Protein AF-A0A9D2G8D7-F1 (afdb_monomer_lite)

Radius of gyration: 24.96 Å; chains: 1; bounding box: 62×51×73 Å

Sequence (372 aa):
EELYLQVPELSSGYMLMDSDAFNDMGIQSVSDMAETSGNIEDLSAIISTYTEVMLDYTTDVERENTSVSAGGIEQDAILLDVSVSGNQLRDMALDICKTMKEDENLEKYIIYFGDYMSLVNQAQYGSYYADTYGGSYSYDAFVEELDRMIDSLEEEGVDKSAELEMKVWVDKSGEIIGRDVSASNQSGSWQLFRSLRTENDGEYAYELSFGDTQDEYGEYFLLEGNGTERNGLADGNFILETAGQTVGQIEVTGYDTKAAEDGLLNGTFKMTSDADPSLYGYGLEITISSEEDSVTESISVLSNDVAIATLNLENRADSDYTPSLPGDAEIYNMMDEDDMMKYEQSMDVQRLEENLGSNSFLAMLLYGNAGW

Secondary structure (DSSP, 8-state):
-EEEEE-TTT-SSEEEEEHHHHHHTTHHHHHHHHHHHH-HHHHHHHHHHHHHHHHHT---EEEEEEEEEETTEEEEEEEEEEEEEHHHHHHHHHHHHHHHHH-HHHHHHHHHHHHHHHHHHHHHH-HHHHTTS-HHHHHHHHHHHHHHHHHHHHHT---TT-EEEEEEEE-TTS-EEEEEEEEEETTEEEEEEEEEEEEETTEEEEEEEES-TT-TT---EEEEEEEEEETTEEEEEEEEEETTEEEEEEEEEEEETTGGGGT---EEEEEE--SSGGGTTEEEEEEEEEETTEEEEEEEEEETTEEEEEEEEEEES-TT-----SSSPPEEETT-HHHHHHHHHH--HHHHHHHHHHSHHHHHHHHS----

Structure (mmCIF, N/CA/C/O backbone):
data_AF-A0A9D2G8D7-F1
#
_entry.id   AF-A0A9D2G8D7-F1
#
loop_
_atom_site.group_PDB
_atom_site.id
_atom_site.type_symbol
_atom_site.label_atom_id
_atom_site.label_alt_id
_atom_site.label_comp_id
_atom_site.label_asym_id
_atom_site.label_entity_id
_atom_site.label_seq_id
_atom_site.pdbx_PDB_ins_code
_atom_site.Cartn_x
_atom_site.Cartn_y
_atom_site.Cartn_z
_atom_site.occupancy
_atom_site.B_iso_or_equiv
_atom_site.auth_seq_id
_atom_site.auth_comp_id
_atom_site.auth_asym_id
_atom_site.auth_atom_id
_atom_site.pdbx_PDB_model_num
ATOM 1 N N . GLU A 1 1 ? 28.261 1.832 -2.124 1.00 63.88 1 GLU A N 1
ATOM 2 C CA . GLU A 1 1 ? 27.170 1.379 -3.006 1.00 63.88 1 GLU A CA 1
ATOM 3 C C . GLU A 1 1 ? 27.560 1.646 -4.440 1.00 63.88 1 GLU A C 1
ATOM 5 O O . GLU A 1 1 ? 28.251 2.629 -4.703 1.00 63.88 1 GLU A O 1
ATOM 10 N N . GLU A 1 2 ? 27.157 0.758 -5.335 1.00 72.38 2 GLU A N 1
ATOM 11 C CA . GLU A 1 2 ? 27.345 0.910 -6.773 1.00 72.38 2 GLU A CA 1
ATOM 12 C C . GLU A 1 2 ? 25.991 0.728 -7.452 1.00 72.38 2 GLU A C 1
ATOM 14 O O . GLU A 1 2 ? 25.250 -0.199 -7.121 1.00 72.38 2 GLU A O 1
ATOM 19 N N . LEU A 1 3 ? 25.679 1.608 -8.400 1.00 76.12 3 LEU A N 1
ATOM 20 C CA . LEU A 1 3 ? 24.486 1.507 -9.229 1.00 76.12 3 LEU A CA 1
ATOM 21 C C . LEU A 1 3 ? 24.894 1.358 -10.683 1.00 76.12 3 LEU A C 1
ATOM 23 O O . LEU A 1 3 ? 25.620 2.186 -11.239 1.00 76.12 3 LEU A O 1
ATOM 27 N N . TYR A 1 4 ? 24.375 0.305 -11.301 1.00 80.69 4 TYR A N 1
ATOM 28 C CA . TYR A 1 4 ? 24.570 0.039 -12.714 1.00 80.69 4 TYR A CA 1
ATOM 29 C C . TYR A 1 4 ? 23.295 0.399 -13.466 1.00 80.69 4 TYR A C 1
ATOM 31 O O . TYR A 1 4 ? 22.227 -0.147 -13.192 1.00 80.69 4 TYR A O 1
ATOM 39 N N . LEU A 1 5 ? 23.413 1.324 -14.420 1.00 83.69 5 LEU A N 1
ATOM 40 C CA . LEU A 1 5 ? 22.301 1.796 -15.241 1.00 83.69 5 LEU A CA 1
ATOM 41 C C . LEU A 1 5 ? 22.501 1.395 -16.697 1.00 83.69 5 LEU A C 1
ATOM 43 O O . LEU A 1 5 ? 23.583 1.569 -17.261 1.00 83.69 5 LEU A O 1
ATOM 47 N N . GLN A 1 6 ? 21.438 0.939 -17.349 1.00 86.88 6 GLN A N 1
ATOM 48 C CA . GLN A 1 6 ? 21.449 0.683 -18.786 1.00 86.88 6 GLN A CA 1
ATOM 49 C C . GLN A 1 6 ? 20.170 1.191 -19.446 1.00 86.88 6 GLN A C 1
ATOM 51 O O . GLN A 1 6 ? 19.068 0.956 -18.957 1.00 86.88 6 GLN A O 1
ATOM 56 N N . VAL A 1 7 ? 20.341 1.820 -20.613 1.00 86.31 7 VAL A N 1
ATOM 57 C CA . VAL A 1 7 ? 19.261 2.151 -21.551 1.00 86.31 7 VAL A CA 1
ATOM 58 C C . VAL A 1 7 ? 19.481 1.324 -22.825 1.00 86.31 7 VAL A C 1
ATOM 60 O O . VAL A 1 7 ? 20.213 1.765 -23.719 1.00 86.31 7 VAL A O 1
ATOM 63 N N . PRO A 1 8 ? 18.937 0.094 -22.904 1.00 85.00 8 PRO A N 1
ATOM 64 C CA . PRO A 1 8 ? 19.288 -0.890 -23.931 1.00 85.00 8 PRO A CA 1
ATOM 65 C C . PRO A 1 8 ? 18.864 -0.491 -25.352 1.00 85.00 8 PRO A C 1
ATOM 67 O O . PRO A 1 8 ? 19.379 -1.045 -26.333 1.00 85.00 8 PRO A O 1
ATOM 70 N N . GLU A 1 9 ? 17.935 0.458 -25.489 1.00 82.06 9 GLU A N 1
ATOM 71 C CA . GLU A 1 9 ? 17.565 1.069 -26.769 1.00 82.06 9 GLU A CA 1
ATOM 72 C C . GLU A 1 9 ? 18.659 1.989 -27.314 1.00 82.06 9 GLU A C 1
ATOM 74 O O . GLU A 1 9 ? 18.743 2.160 -28.528 1.00 82.06 9 GLU A O 1
ATOM 79 N N . LEU A 1 10 ? 19.490 2.556 -26.434 1.00 86.25 10 LEU A N 1
ATOM 80 C CA . LEU A 1 10 ? 20.571 3.472 -26.785 1.00 86.25 10 LEU A CA 1
ATOM 81 C C . LEU A 1 10 ? 21.914 2.758 -26.831 1.00 86.25 10 LEU A C 1
ATOM 83 O O . LEU A 1 10 ? 22.606 2.859 -27.830 1.00 86.25 10 LEU A O 1
ATOM 87 N N . SER A 1 11 ? 22.299 2.013 -25.801 1.00 87.50 11 SER A N 1
ATOM 88 C CA . SER A 1 11 ? 23.590 1.321 -25.768 1.00 87.50 11 SER A CA 1
ATOM 89 C C . SER A 1 11 ? 23.457 -0.038 -25.100 1.00 87.50 11 SER A C 1
ATOM 91 O O . SER A 1 11 ? 22.668 -0.221 -24.178 1.00 87.50 11 SER A O 1
ATOM 93 N N . SER A 1 12 ? 24.251 -1.007 -25.555 1.00 86.50 12 SER A N 1
ATOM 94 C CA . SER A 1 12 ? 24.367 -2.300 -24.876 1.00 86.50 12 SER A CA 1
ATOM 95 C C . SER A 1 12 ? 25.224 -2.237 -23.609 1.00 86.50 12 SER A C 1
ATOM 97 O O . SER A 1 12 ? 25.204 -3.190 -22.835 1.00 86.50 12 SER A O 1
ATOM 99 N N . GLY A 1 13 ? 26.009 -1.174 -23.416 1.00 88.19 13 GLY A N 1
ATOM 100 C CA . GLY A 1 13 ? 26.866 -1.032 -22.241 1.00 88.19 13 GLY A CA 1
ATOM 101 C C . GLY A 1 13 ? 26.150 -0.428 -21.037 1.00 88.19 13 GLY A C 1
ATOM 102 O O . GLY A 1 13 ? 25.077 0.165 -21.161 1.00 88.19 13 GLY A O 1
ATOM 103 N N . TYR A 1 14 ? 26.768 -0.596 -19.874 1.00 88.19 14 TYR A N 1
ATOM 104 C CA . TYR A 1 14 ? 26.262 -0.142 -18.584 1.00 88.19 14 TYR A CA 1
ATOM 105 C C . TYR A 1 14 ? 27.037 1.085 -18.122 1.00 88.19 14 TYR A C 1
ATOM 107 O O . TYR A 1 14 ? 28.253 1.162 -18.285 1.00 88.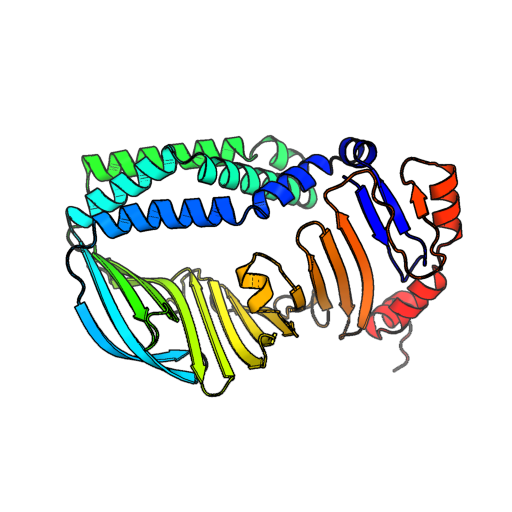19 14 TYR A O 1
ATOM 115 N N . MET A 1 15 ? 26.334 2.034 -17.523 1.00 88.12 15 MET A N 1
ATOM 116 C CA . MET A 1 15 ? 26.934 3.145 -16.799 1.00 88.12 15 MET A CA 1
ATOM 117 C C . MET A 1 15 ? 27.076 2.749 -15.330 1.00 88.12 15 MET A C 1
ATOM 119 O O . MET A 1 15 ? 26.104 2.299 -14.728 1.00 88.12 15 MET A O 1
ATOM 123 N N . LEU A 1 16 ? 28.277 2.904 -14.775 1.00 85.94 16 LEU A N 1
ATOM 124 C CA . LEU A 1 16 ? 28.564 2.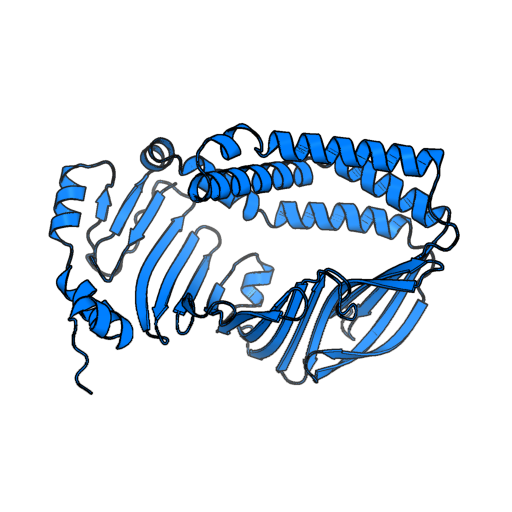706 -13.355 1.00 85.94 16 LEU A CA 1
ATOM 125 C C . LEU A 1 16 ? 28.551 4.055 -12.642 1.00 85.94 16 LEU A C 1
ATOM 127 O O . LEU A 1 16 ? 29.313 4.959 -13.000 1.00 85.94 16 LEU A O 1
ATOM 131 N N . MET A 1 17 ? 27.713 4.151 -11.616 1.00 80.12 17 MET A N 1
ATOM 132 C CA . MET A 1 17 ? 27.680 5.245 -10.659 1.00 80.12 17 MET A CA 1
ATOM 133 C C . MET A 1 17 ? 28.179 4.746 -9.297 1.00 80.12 17 MET A C 1
ATOM 135 O O . MET A 1 17 ? 27.590 3.837 -8.710 1.00 80.12 17 MET A O 1
ATOM 139 N N . ASP A 1 18 ? 29.276 5.328 -8.811 1.00 76.62 18 ASP A N 1
ATOM 140 C CA . ASP A 1 18 ? 29.838 5.039 -7.489 1.00 76.62 18 ASP A CA 1
ATOM 141 C C . ASP A 1 18 ? 29.325 6.019 -6.420 1.00 76.62 18 ASP A C 1
ATOM 143 O O . ASP A 1 18 ? 28.691 7.032 -6.726 1.00 76.62 18 ASP A O 1
ATOM 147 N N . SER A 1 19 ? 29.603 5.725 -5.146 1.00 69.50 19 SER A N 1
ATOM 148 C CA . SER A 1 19 ? 29.203 6.564 -4.005 1.00 69.50 19 SER A CA 1
ATOM 149 C C . SER A 1 19 ? 29.614 8.041 -4.123 1.00 69.50 19 SER A C 1
ATOM 151 O O . SER A 1 19 ? 28.921 8.904 -3.585 1.00 69.50 19 SER A O 1
ATOM 153 N N . ASP A 1 20 ? 30.714 8.371 -4.803 1.00 69.88 20 ASP A N 1
ATOM 154 C CA . ASP A 1 20 ? 31.129 9.769 -4.973 1.00 69.88 20 ASP A CA 1
ATOM 155 C C . ASP A 1 20 ? 30.245 10.467 -6.022 1.00 69.88 20 ASP A C 1
ATOM 157 O O . ASP A 1 20 ? 29.780 11.588 -5.797 1.00 69.88 20 ASP A O 1
ATOM 161 N N . ALA A 1 21 ? 29.912 9.774 -7.114 1.00 68.19 21 ALA A N 1
ATOM 162 C CA . ALA A 1 21 ? 28.944 10.233 -8.109 1.00 68.19 21 ALA A CA 1
ATOM 163 C C . ALA A 1 21 ? 27.532 10.424 -7.521 1.00 68.19 21 ALA A C 1
ATOM 165 O O . ALA A 1 21 ? 26.866 11.419 -7.821 1.00 68.19 21 ALA A O 1
ATOM 166 N N . PHE A 1 22 ? 27.095 9.519 -6.635 1.00 66.12 22 PHE A N 1
ATOM 167 C CA . PHE A 1 22 ? 25.832 9.635 -5.890 1.00 66.12 22 PHE A CA 1
ATOM 168 C C . PHE A 1 22 ? 25.736 10.952 -5.112 1.00 66.12 22 PHE A C 1
ATOM 170 O O . PHE A 1 22 ? 24.711 11.643 -5.154 1.00 66.12 22 PHE A O 1
ATOM 177 N N . ASN A 1 23 ? 26.817 11.304 -4.414 1.00 63.50 23 ASN A N 1
ATOM 178 C CA . ASN A 1 23 ? 26.899 12.514 -3.605 1.00 63.50 23 ASN A CA 1
ATOM 179 C C . ASN A 1 23 ? 26.896 13.782 -4.469 1.00 63.50 23 ASN A C 1
ATOM 181 O O . ASN A 1 23 ? 26.149 14.719 -4.180 1.00 63.50 23 ASN A O 1
ATOM 185 N N . ASP A 1 24 ? 27.676 13.804 -5.551 1.00 63.44 24 ASP A N 1
ATOM 186 C CA . ASP A 1 24 ? 27.776 14.968 -6.441 1.00 63.44 24 ASP A CA 1
ATOM 187 C C . ASP A 1 24 ? 26.477 15.234 -7.224 1.00 63.44 24 ASP A C 1
ATOM 189 O O . ASP A 1 24 ? 26.156 16.387 -7.525 1.00 63.44 24 ASP A O 1
ATOM 193 N N . MET A 1 25 ? 25.696 14.190 -7.519 1.00 59.62 25 MET A N 1
ATOM 194 C CA . MET A 1 25 ? 24.402 14.307 -8.203 1.00 59.62 25 MET A CA 1
ATOM 195 C C . MET A 1 25 ? 23.220 14.580 -7.258 1.00 59.62 25 MET A C 1
ATOM 197 O O . MET A 1 25 ? 22.096 14.745 -7.732 1.00 59.62 25 MET A O 1
ATOM 201 N N . GLY A 1 26 ? 23.443 14.638 -5.939 1.00 55.62 26 GLY A N 1
ATOM 202 C CA . GLY A 1 26 ? 22.370 14.785 -4.947 1.00 55.62 26 GLY A CA 1
ATOM 203 C C . GLY A 1 26 ? 21.458 13.556 -4.841 1.00 55.62 26 GLY A C 1
ATOM 204 O O . GLY A 1 26 ? 20.368 13.643 -4.279 1.00 55.62 26 GLY A O 1
ATOM 205 N N . ILE A 1 27 ? 21.898 12.413 -5.375 1.00 57.72 27 ILE A N 1
ATOM 206 C CA . ILE A 1 27 ? 21.166 11.142 -5.345 1.00 57.72 27 ILE A CA 1
ATOM 207 C C . ILE A 1 27 ? 21.305 10.487 -3.969 1.00 57.72 27 ILE A C 1
ATOM 209 O O . ILE A 1 27 ? 20.437 9.709 -3.606 1.00 57.72 27 ILE A O 1
ATOM 213 N N . GLN A 1 28 ? 22.301 10.853 -3.150 1.00 56.94 28 GLN A N 1
ATOM 214 C CA . GLN A 1 28 ? 22.384 10.378 -1.761 1.00 56.94 28 GLN A CA 1
ATOM 215 C C . GLN A 1 28 ? 21.086 10.635 -0.990 1.00 56.94 28 GLN A C 1
ATOM 217 O O . GLN A 1 28 ? 20.596 9.732 -0.331 1.00 56.94 28 GLN A O 1
ATOM 222 N N . SER A 1 29 ? 20.466 11.811 -1.155 1.00 56.12 29 SER A N 1
ATOM 223 C CA . SER A 1 29 ? 19.159 12.075 -0.551 1.00 56.12 29 SER A CA 1
ATOM 224 C C . SER A 1 29 ? 18.111 11.080 -1.039 1.00 56.12 29 SER A C 1
ATOM 226 O O . SER A 1 29 ? 17.374 10.572 -0.218 1.00 56.12 29 SER A O 1
ATOM 228 N N . VAL A 1 30 ? 18.099 10.732 -2.331 1.00 55.66 30 VAL A N 1
ATOM 229 C CA . VAL A 1 30 ? 17.207 9.715 -2.920 1.00 55.66 30 VAL A CA 1
ATOM 230 C C . VAL A 1 30 ? 17.539 8.290 -2.438 1.00 55.66 30 VAL A C 1
ATOM 232 O O . VAL A 1 30 ? 16.623 7.486 -2.293 1.00 55.66 30 VAL A O 1
ATOM 235 N N . SER A 1 31 ? 18.808 7.980 -2.149 1.00 55.91 31 SER A N 1
ATOM 236 C CA . SER A 1 31 ? 19.248 6.687 -1.600 1.00 55.91 31 SER A CA 1
ATOM 237 C C . SER A 1 31 ? 18.867 6.541 -0.125 1.00 55.91 31 SER A C 1
ATOM 239 O O . SER A 1 31 ? 18.169 5.598 0.226 1.00 55.91 31 SER A O 1
ATOM 241 N N . ASP A 1 32 ? 19.186 7.533 0.714 1.00 59.00 32 ASP A N 1
ATOM 242 C CA . ASP A 1 32 ? 18.762 7.608 2.124 1.00 59.00 32 ASP A CA 1
ATOM 243 C C . ASP A 1 32 ? 17.224 7.519 2.238 1.00 59.00 32 ASP A C 1
ATOM 245 O O . ASP A 1 32 ? 16.643 6.931 3.156 1.00 59.00 32 ASP A O 1
ATOM 249 N N . MET A 1 33 ? 16.545 8.099 1.249 1.00 57.62 33 MET A N 1
ATOM 250 C CA . MET A 1 33 ? 15.109 8.016 1.041 1.00 57.62 33 MET A CA 1
ATOM 251 C C . MET A 1 33 ? 14.643 6.599 0.670 1.00 57.62 33 MET A C 1
ATOM 253 O O . MET A 1 33 ? 13.671 6.109 1.245 1.00 57.62 33 MET A O 1
ATOM 257 N N . ALA A 1 34 ? 15.319 5.924 -0.256 1.00 57.47 34 ALA A N 1
ATOM 258 C CA . ALA A 1 34 ? 15.022 4.541 -0.614 1.00 57.47 34 ALA A CA 1
ATOM 259 C C . ALA A 1 34 ? 15.215 3.598 0.585 1.00 57.47 34 ALA A C 1
ATOM 261 O O . ALA A 1 34 ? 14.313 2.813 0.878 1.00 57.47 34 ALA A O 1
ATOM 262 N N . GLU A 1 35 ? 16.310 3.743 1.336 1.00 60.50 35 GLU A N 1
ATOM 263 C CA . GLU A 1 35 ? 16.579 2.992 2.570 1.00 60.50 35 GLU A CA 1
ATOM 264 C C . GLU A 1 35 ? 15.469 3.180 3.608 1.00 60.50 35 GLU A C 1
ATOM 266 O O . GLU A 1 35 ? 14.960 2.205 4.161 1.00 60.50 35 GLU A O 1
ATOM 271 N N . THR A 1 36 ? 15.041 4.428 3.835 1.00 59.91 36 THR A N 1
ATOM 272 C CA . THR A 1 36 ? 13.961 4.721 4.787 1.00 59.91 36 THR A CA 1
ATOM 273 C C . THR A 1 36 ? 12.625 4.150 4.311 1.00 59.91 36 THR A C 1
ATOM 275 O O . THR A 1 36 ? 11.894 3.592 5.115 1.00 59.91 36 THR A O 1
ATOM 278 N N . SER A 1 37 ? 12.303 4.227 3.015 1.00 56.25 37 SER A N 1
ATOM 279 C CA . SER A 1 37 ? 11.062 3.656 2.462 1.00 56.25 37 SER A CA 1
ATOM 280 C C . SER A 1 37 ? 11.042 2.128 2.391 1.00 56.25 37 SER A C 1
ATOM 282 O O . SER A 1 37 ? 9.967 1.531 2.375 1.00 56.25 37 SER A O 1
ATOM 284 N N . GLY A 1 38 ? 12.222 1.508 2.332 1.00 54.69 38 GLY A N 1
ATOM 285 C CA . GLY A 1 38 ? 12.406 0.069 2.172 1.00 54.69 38 GLY A CA 1
ATOM 286 C C . GLY A 1 38 ? 12.521 -0.702 3.485 1.00 54.69 38 GLY A C 1
ATOM 287 O O . GLY A 1 38 ? 12.521 -1.932 3.453 1.00 54.69 38 GLY A O 1
ATOM 288 N N . ASN A 1 39 ? 12.602 -0.032 4.644 1.00 67.44 39 ASN A N 1
ATOM 289 C CA . ASN A 1 39 ? 12.731 -0.731 5.921 1.00 67.44 39 ASN A CA 1
ATOM 290 C C . ASN A 1 39 ? 11.380 -1.275 6.417 1.00 67.44 39 ASN A C 1
ATOM 292 O O . ASN A 1 39 ? 10.706 -0.694 7.276 1.00 67.44 39 ASN A O 1
ATOM 296 N N . ILE A 1 40 ? 11.005 -2.437 5.882 1.00 63.88 40 ILE A N 1
ATOM 297 C CA . ILE A 1 40 ? 9.787 -3.169 6.243 1.00 63.88 40 ILE A CA 1
ATOM 298 C C . ILE A 1 40 ? 9.711 -3.507 7.741 1.00 63.88 40 ILE A C 1
ATOM 300 O O . ILE A 1 40 ? 8.608 -3.604 8.290 1.00 63.88 40 ILE A O 1
ATOM 304 N N . GLU A 1 41 ? 10.855 -3.647 8.425 1.00 71.44 41 GLU A N 1
ATOM 305 C CA . GLU A 1 41 ? 10.897 -3.887 9.871 1.00 71.44 41 GLU A CA 1
ATOM 306 C C . GLU A 1 41 ? 10.391 -2.665 10.644 1.00 71.44 41 GLU A C 1
ATOM 308 O O . GLU A 1 41 ? 9.584 -2.817 11.564 1.00 71.44 41 GLU A O 1
ATOM 313 N N . ASP A 1 42 ? 10.785 -1.455 10.235 1.00 78.88 42 ASP A N 1
ATOM 314 C CA . ASP A 1 42 ? 10.322 -0.219 10.871 1.00 78.88 42 ASP A CA 1
ATOM 315 C C . ASP A 1 42 ? 8.814 -0.007 10.647 1.00 78.88 42 ASP A C 1
ATOM 317 O O . ASP A 1 42 ? 8.103 0.318 11.599 1.00 78.88 42 ASP A O 1
ATOM 321 N N . LEU A 1 43 ? 8.289 -0.266 9.439 1.00 77.94 43 LEU A N 1
ATOM 322 C CA . LEU A 1 43 ? 6.837 -0.214 9.176 1.00 77.94 43 LEU A CA 1
ATOM 323 C C . LEU A 1 43 ? 6.068 -1.237 10.014 1.00 77.94 43 LEU A C 1
ATOM 325 O O . LEU A 1 43 ? 5.027 -0.922 10.595 1.00 77.94 43 LEU A O 1
ATOM 329 N N . SER A 1 44 ? 6.591 -2.459 10.111 1.00 76.31 44 SER A N 1
ATOM 330 C CA . SER A 1 44 ? 5.991 -3.517 10.926 1.00 76.31 44 SER A CA 1
ATOM 331 C C . SER A 1 44 ? 5.988 -3.145 12.410 1.00 76.31 44 SER A C 1
ATOM 333 O O . SER A 1 44 ? 5.003 -3.406 13.108 1.00 76.31 44 SER A O 1
ATOM 335 N N . ALA A 1 45 ? 7.050 -2.497 12.896 1.00 85.62 45 ALA A N 1
ATOM 336 C CA . ALA A 1 45 ? 7.151 -2.007 14.267 1.00 85.62 45 ALA A CA 1
ATOM 337 C C . ALA A 1 45 ? 6.154 -0.873 14.556 1.00 85.62 45 ALA A C 1
ATOM 339 O O . ALA A 1 45 ? 5.479 -0.915 15.587 1.00 85.62 45 ALA A O 1
ATOM 340 N N . ILE A 1 46 ? 6.002 0.085 13.635 1.00 88.06 46 ILE A N 1
ATOM 341 C CA . ILE A 1 46 ? 4.986 1.151 13.702 1.00 88.06 46 ILE A CA 1
ATOM 342 C C . ILE A 1 46 ? 3.595 0.512 13.814 1.00 88.06 46 ILE A C 1
ATOM 344 O O . ILE A 1 46 ? 2.887 0.728 14.798 1.00 88.06 46 ILE A O 1
ATOM 348 N N . ILE A 1 47 ? 3.218 -0.353 12.865 1.00 85.06 47 ILE A N 1
ATOM 349 C CA . ILE A 1 47 ? 1.902 -1.019 12.850 1.00 85.06 47 ILE A CA 1
ATOM 350 C C . ILE A 1 47 ? 1.660 -1.806 14.143 1.00 85.06 47 ILE A C 1
ATOM 352 O O . ILE A 1 47 ? 0.567 -1.734 14.713 1.00 85.06 47 ILE A O 1
ATOM 356 N N . SER A 1 48 ? 2.666 -2.543 14.619 1.00 86.31 48 SER A N 1
ATOM 357 C CA . SER A 1 48 ? 2.566 -3.334 15.850 1.00 86.31 48 SER A CA 1
ATOM 358 C C . SER A 1 48 ? 2.331 -2.445 17.068 1.00 86.31 48 SER A C 1
ATOM 360 O O . SER A 1 48 ? 1.422 -2.721 17.846 1.00 86.31 48 SER A O 1
ATOM 362 N N . THR A 1 49 ? 3.067 -1.337 17.182 1.00 92.38 49 THR A N 1
ATOM 363 C CA . THR A 1 49 ? 2.959 -0.382 18.295 1.00 92.38 49 THR A CA 1
ATOM 364 C C . THR A 1 49 ? 1.536 0.160 18.432 1.00 92.38 49 THR A C 1
ATOM 366 O O . THR A 1 49 ? 0.932 0.061 19.500 1.00 92.38 49 THR A O 1
ATOM 369 N N . TYR A 1 50 ? 0.942 0.666 17.348 1.00 91.06 50 TYR A N 1
ATOM 370 C CA . TYR A 1 50 ? -0.426 1.202 17.411 1.00 91.06 50 TYR A CA 1
ATOM 371 C C . TYR A 1 50 ? -1.485 0.107 17.549 1.00 91.06 50 TYR A C 1
ATOM 373 O O . TYR A 1 50 ? -2.520 0.330 18.178 1.00 91.06 50 TYR A O 1
ATOM 381 N N . THR A 1 51 ? -1.230 -1.088 17.007 1.00 86.81 51 THR A N 1
ATOM 382 C CA . THR A 1 51 ? -2.111 -2.245 17.212 1.00 86.81 51 THR A CA 1
ATOM 383 C C . THR A 1 51 ? -2.161 -2.640 18.685 1.00 86.81 51 THR A C 1
ATOM 385 O O . THR A 1 51 ? -3.250 -2.864 19.205 1.00 86.81 51 THR A O 1
ATOM 388 N N . GLU A 1 52 ? -1.022 -2.680 19.379 1.00 90.62 52 GLU A N 1
ATOM 389 C CA . GLU A 1 52 ? -0.963 -2.967 20.818 1.00 90.62 52 GLU A CA 1
ATOM 390 C C . GLU A 1 52 ? -1.747 -1.933 21.633 1.00 90.62 52 GLU A C 1
ATOM 392 O O . GLU A 1 52 ? -2.583 -2.322 22.450 1.00 90.62 52 GLU A O 1
ATOM 397 N N . VAL A 1 53 ? -1.575 -0.637 21.340 1.00 92.75 53 VAL A N 1
ATOM 398 C CA . VAL A 1 53 ? -2.353 0.431 21.992 1.00 92.75 53 VAL A CA 1
ATOM 399 C C . VAL A 1 53 ? -3.855 0.224 21.779 1.00 92.75 53 VAL A C 1
ATOM 401 O O . VAL A 1 53 ? -4.617 0.262 22.738 1.00 92.75 53 VAL A O 1
ATOM 404 N N . MET A 1 54 ? -4.314 -0.047 20.552 1.00 88.00 54 MET A N 1
ATOM 405 C CA . MET A 1 54 ? -5.742 -0.293 20.285 1.00 88.00 54 MET A CA 1
ATOM 406 C C . MET A 1 54 ? -6.275 -1.549 21.001 1.00 88.00 54 MET A C 1
ATOM 408 O O . MET A 1 54 ? -7.411 -1.565 21.486 1.00 88.00 54 MET A O 1
ATOM 412 N N . LEU A 1 55 ? -5.463 -2.605 21.097 1.00 87.56 55 LEU A N 1
ATOM 413 C CA . LEU A 1 55 ? -5.844 -3.856 21.758 1.00 87.56 55 LEU A CA 1
ATOM 414 C C . LEU A 1 55 ? -5.997 -3.705 23.276 1.00 87.56 55 LEU A C 1
ATOM 416 O O . LEU A 1 55 ? -6.875 -4.354 23.846 1.00 87.56 55 LEU A O 1
ATOM 420 N N . ASP A 1 56 ? -5.238 -2.820 23.927 1.00 91.75 56 ASP A N 1
ATOM 421 C CA . ASP A 1 56 ? -5.398 -2.519 25.362 1.00 91.75 56 ASP A CA 1
ATOM 422 C C . ASP A 1 56 ? -6.790 -1.958 25.695 1.00 91.75 56 ASP A C 1
ATOM 424 O O . ASP A 1 56 ? -7.311 -2.145 26.801 1.00 91.75 56 ASP A O 1
ATOM 428 N N . TYR A 1 57 ? -7.428 -1.326 24.710 1.00 89.94 57 TYR A N 1
ATOM 429 C CA . TYR A 1 57 ? -8.784 -0.796 24.796 1.00 89.94 57 TYR A CA 1
ATOM 430 C C . TYR A 1 57 ? -9.834 -1.724 24.180 1.00 89.94 57 TYR A C 1
ATOM 432 O O . TYR A 1 57 ? -11.000 -1.352 24.108 1.00 89.94 57 TYR A O 1
ATOM 440 N N . THR A 1 58 ? -9.483 -2.945 23.787 1.00 83.81 58 THR A N 1
ATOM 441 C CA . THR A 1 58 ? -10.437 -3.934 23.272 1.00 83.81 58 THR A CA 1
ATOM 442 C C . THR A 1 58 ? -10.897 -4.852 24.405 1.00 83.81 58 THR A C 1
ATOM 444 O O . THR A 1 58 ? -10.176 -5.752 24.831 1.00 83.81 58 THR A O 1
ATOM 447 N N . THR A 1 59 ? -12.104 -4.628 24.934 1.00 77.06 59 THR A N 1
ATOM 448 C CA . THR A 1 59 ? -12.610 -5.368 26.111 1.00 77.06 59 THR A CA 1
ATOM 449 C C . THR A 1 59 ? -13.630 -6.447 25.782 1.00 77.06 59 THR A C 1
ATOM 451 O O . THR A 1 59 ? -13.638 -7.492 26.433 1.00 77.06 59 THR A O 1
ATOM 454 N N . ASP A 1 60 ? -14.472 -6.206 24.781 1.00 82.31 60 ASP A N 1
ATOM 455 C CA . ASP A 1 60 ? -15.546 -7.102 24.373 1.00 82.31 60 ASP A CA 1
ATOM 456 C C . ASP A 1 60 ? -15.388 -7.401 22.882 1.00 82.31 60 ASP A C 1
ATOM 458 O O . ASP A 1 60 ? -15.327 -6.490 22.061 1.00 82.31 60 ASP A O 1
ATOM 462 N N . VAL A 1 61 ? -15.280 -8.690 22.555 1.00 89.81 61 VAL A N 1
ATOM 463 C CA . VAL A 1 61 ? -15.179 -9.175 21.177 1.00 89.81 61 VAL A CA 1
ATOM 464 C C . VAL A 1 61 ? -16.365 -10.089 20.924 1.00 89.81 61 VAL A C 1
ATOM 466 O O . VAL A 1 61 ? -16.466 -11.167 21.526 1.00 89.81 61 VAL A O 1
ATOM 469 N N . GLU A 1 62 ? -17.268 -9.671 20.044 1.00 92.94 62 GLU A N 1
ATOM 470 C CA . GLU A 1 62 ? -18.328 -10.548 19.563 1.00 92.94 62 GLU A CA 1
ATOM 471 C C . GLU A 1 62 ? -17.774 -11.474 18.483 1.00 92.94 62 GLU A C 1
ATOM 473 O O . GLU A 1 62 ? -16.911 -11.103 17.692 1.00 92.94 62 GLU A O 1
ATOM 478 N N . ARG A 1 63 ? -18.237 -12.726 18.485 1.00 94.81 63 ARG A N 1
ATOM 479 C CA . ARG A 1 63 ? -17.761 -13.749 17.555 1.00 94.81 63 ARG A CA 1
ATOM 480 C C . ARG A 1 63 ? -18.925 -14.455 16.896 1.00 94.81 63 ARG A C 1
ATOM 482 O O . ARG A 1 63 ? -19.732 -15.087 17.583 1.00 94.81 63 ARG A O 1
ATOM 489 N N . GLU A 1 64 ? -18.922 -14.476 15.572 1.00 96.69 64 GLU A N 1
ATOM 490 C CA . GLU A 1 64 ? -19.896 -15.229 14.791 1.00 96.69 64 GLU A CA 1
ATOM 491 C C . GLU A 1 64 ? -19.266 -15.925 13.584 1.00 96.69 64 GLU A C 1
ATOM 493 O O . GLU A 1 64 ? -18.261 -15.482 13.036 1.00 96.69 64 GLU A O 1
ATOM 498 N N . ASN A 1 65 ? -19.849 -17.055 13.178 1.00 96.69 65 ASN A N 1
ATOM 499 C CA . ASN A 1 65 ? -19.506 -17.659 11.894 1.00 96.69 65 ASN A CA 1
ATOM 500 C C . ASN A 1 65 ? -20.270 -16.909 10.809 1.00 96.69 65 ASN A C 1
ATOM 502 O O . ASN A 1 65 ? -21.489 -16.755 10.917 1.00 96.69 65 ASN A O 1
ATOM 506 N N . THR A 1 66 ? -19.564 -16.505 9.767 1.00 97.19 66 THR A N 1
ATOM 507 C CA . THR A 1 66 ? -20.104 -15.716 8.669 1.00 97.19 66 THR A CA 1
ATOM 508 C C . THR A 1 66 ? -19.520 -16.182 7.337 1.00 97.19 66 THR A C 1
ATOM 510 O O . THR A 1 66 ? -18.734 -17.127 7.273 1.00 97.19 66 THR A O 1
ATOM 513 N N . SER A 1 67 ? -19.928 -15.512 6.271 1.00 95.12 67 SER A N 1
ATOM 514 C CA . SER A 1 67 ? -19.334 -15.616 4.949 1.00 95.12 67 SER A CA 1
ATOM 515 C C . SER A 1 67 ? -19.049 -14.205 4.450 1.00 95.12 67 SER A C 1
ATOM 517 O O . SER A 1 67 ? -19.836 -13.287 4.700 1.00 95.12 67 SER A O 1
ATOM 519 N N . VAL A 1 68 ? -17.912 -14.017 3.791 1.00 96.25 68 VAL A N 1
ATOM 520 C CA . VAL A 1 68 ? -17.475 -12.721 3.267 1.00 96.25 68 VAL A CA 1
ATOM 521 C C . VAL A 1 68 ? -17.145 -12.851 1.783 1.00 96.25 68 VAL A C 1
ATOM 523 O O . VAL A 1 68 ? -16.760 -13.923 1.322 1.00 96.25 68 VAL A O 1
ATOM 526 N N . SER A 1 69 ? -17.344 -11.777 1.017 1.00 95.94 69 SER A N 1
ATOM 527 C CA . SER A 1 69 ? -17.145 -11.780 -0.432 1.00 95.94 69 SER A CA 1
ATOM 528 C C . SER A 1 69 ? -16.436 -10.515 -0.898 1.00 95.94 69 SER A C 1
ATOM 530 O O . SER A 1 69 ? -16.898 -9.421 -0.585 1.00 95.94 69 SER A O 1
ATOM 532 N N . ALA A 1 70 ? -15.399 -10.674 -1.719 1.00 95.81 70 ALA A N 1
ATOM 533 C CA . ALA A 1 70 ? -14.804 -9.617 -2.538 1.00 95.81 70 ALA A CA 1
ATOM 534 C C . ALA A 1 70 ? -14.726 -10.098 -3.993 1.00 95.81 70 ALA A C 1
ATOM 536 O O . ALA A 1 70 ? -14.591 -11.293 -4.250 1.00 95.81 70 ALA A O 1
ATOM 537 N N . GLY A 1 71 ? -14.891 -9.199 -4.968 1.00 92.88 71 GLY A N 1
ATOM 538 C CA . GLY A 1 71 ? -14.792 -9.548 -6.397 1.00 92.88 71 GLY A CA 1
ATOM 539 C C . GLY A 1 71 ? -15.699 -10.701 -6.869 1.00 92.88 71 GLY A C 1
ATOM 540 O O . GLY A 1 71 ? -15.403 -11.345 -7.871 1.00 92.88 71 GLY A O 1
ATOM 541 N N . GLY A 1 72 ? -16.789 -10.993 -6.147 1.00 94.56 72 GLY A N 1
ATOM 542 C CA . GLY A 1 72 ? -17.684 -12.128 -6.410 1.00 94.56 72 GLY A CA 1
ATOM 543 C C . GLY A 1 72 ? -17.183 -13.498 -5.925 1.00 94.56 72 GLY A C 1
ATOM 544 O O . GLY A 1 72 ? -17.839 -14.502 -6.206 1.00 94.56 72 GLY A O 1
ATOM 545 N N . ILE A 1 73 ? -16.059 -13.549 -5.206 1.00 96.50 73 ILE A N 1
ATOM 546 C CA . ILE A 1 73 ? -15.513 -14.754 -4.576 1.00 96.50 73 ILE A CA 1
ATOM 547 C C . ILE A 1 73 ? -15.958 -14.779 -3.118 1.00 96.50 73 ILE A C 1
ATOM 549 O O . ILE A 1 73 ? -15.642 -13.878 -2.351 1.00 96.50 73 ILE A O 1
ATOM 553 N N . GLU A 1 74 ? -16.690 -15.821 -2.741 1.00 96.56 74 GLU A N 1
ATOM 554 C CA . GLU A 1 74 ? -17.213 -16.006 -1.389 1.00 96.56 74 GLU A CA 1
ATOM 555 C C . GLU A 1 74 ? -16.315 -16.957 -0.580 1.00 96.56 74 GLU A C 1
ATOM 557 O O . GLU A 1 74 ? -15.899 -18.002 -1.088 1.00 96.56 74 GLU A O 1
ATOM 562 N N . GLN A 1 75 ? -16.045 -16.617 0.682 1.00 96.75 75 GLN A N 1
ATOM 563 C CA . GLN A 1 75 ? -15.224 -17.406 1.599 1.00 96.75 75 GLN A CA 1
ATOM 564 C C . GLN A 1 75 ? -15.846 -17.462 3.002 1.00 96.75 75 GLN A C 1
ATOM 566 O O . GLN A 1 75 ? -16.195 -16.437 3.593 1.00 96.75 75 GLN A O 1
ATOM 571 N N . ASP A 1 76 ? -15.934 -18.674 3.560 1.00 97.38 76 ASP A N 1
ATOM 572 C CA . ASP A 1 76 ? -16.337 -18.891 4.953 1.00 97.38 76 ASP A CA 1
ATOM 573 C C . ASP A 1 76 ? -15.340 -18.225 5.913 1.00 97.38 76 ASP A C 1
ATOM 575 O O . ASP A 1 76 ? -14.124 -18.422 5.803 1.00 97.38 76 ASP A O 1
ATOM 579 N N . ALA A 1 77 ? -15.859 -17.511 6.910 1.00 97.81 77 ALA A N 1
ATOM 580 C CA . ALA A 1 77 ? -15.054 -16.773 7.870 1.00 97.81 77 ALA A CA 1
ATOM 581 C C . ALA A 1 77 ? -15.661 -16.790 9.277 1.00 97.81 77 ALA A C 1
ATOM 583 O O . ALA A 1 77 ? -16.818 -17.144 9.514 1.00 97.81 77 ALA A O 1
ATOM 584 N N . ILE A 1 78 ? -14.859 -16.362 10.235 1.00 97.75 78 ILE A N 1
ATOM 585 C CA . ILE A 1 78 ? -15.277 -16.016 11.583 1.00 97.75 78 ILE A CA 1
ATOM 586 C C . ILE A 1 78 ? -15.123 -14.507 11.700 1.00 97.75 78 ILE A C 1
ATOM 588 O O . ILE A 1 78 ? -14.017 -13.995 11.554 1.00 97.75 78 ILE A O 1
ATOM 592 N N . LEU A 1 79 ? -16.225 -13.811 11.958 1.00 97.69 79 LEU A N 1
ATOM 593 C CA . LEU A 1 79 ? -16.201 -12.390 12.265 1.00 97.69 79 LEU A CA 1
ATOM 594 C C . LEU A 1 79 ? -15.864 -12.208 13.743 1.00 97.69 79 LEU A C 1
ATOM 596 O O . LEU A 1 79 ? -16.484 -12.837 14.607 1.00 97.69 79 LEU A O 1
ATOM 600 N N . LEU A 1 80 ? -14.881 -11.355 14.002 1.00 95.69 80 LEU A N 1
ATOM 601 C CA . LEU A 1 80 ? -14.597 -10.757 15.296 1.00 95.69 80 LEU A CA 1
ATOM 602 C C . LEU A 1 80 ? -15.015 -9.291 15.211 1.00 95.69 80 LEU A C 1
ATOM 604 O O . LEU A 1 80 ? -14.470 -8.555 14.390 1.00 95.69 80 LEU A O 1
ATOM 608 N N . ASP A 1 81 ? -15.988 -8.897 16.019 1.00 94.69 81 ASP A N 1
ATOM 609 C CA . ASP A 1 81 ? -16.515 -7.534 16.048 1.00 94.69 81 ASP A CA 1
ATOM 610 C C . ASP A 1 81 ? -16.109 -6.854 17.357 1.00 94.69 81 ASP A C 1
ATOM 612 O O . ASP A 1 81 ? -16.281 -7.424 18.443 1.00 94.69 81 ASP A O 1
ATOM 616 N N . VAL A 1 82 ? -15.512 -5.673 17.240 1.00 92.38 82 VAL A N 1
ATOM 617 C CA . VAL A 1 82 ? -14.957 -4.893 18.342 1.00 92.38 82 VAL A CA 1
ATOM 618 C C . VAL A 1 82 ? -15.506 -3.481 18.272 1.00 92.38 82 VAL A C 1
ATOM 620 O O . VAL A 1 82 ? -15.288 -2.775 17.295 1.00 92.38 82 VAL A O 1
ATOM 623 N N . SER A 1 83 ? -16.138 -3.032 19.352 1.00 92.31 83 SER A N 1
ATOM 624 C CA . SER A 1 83 ? -16.656 -1.669 19.474 1.00 92.31 83 SER A CA 1
ATOM 625 C C . SER A 1 83 ? -16.011 -0.933 20.646 1.00 92.31 83 SER A C 1
ATOM 627 O O . SER A 1 83 ? -15.992 -1.450 21.768 1.00 92.31 83 SER A O 1
ATOM 629 N N . VAL A 1 84 ? -15.559 0.300 20.424 1.00 93.25 84 VAL A N 1
ATOM 630 C CA . VAL A 1 84 ? -15.010 1.183 21.460 1.00 93.25 84 VAL A CA 1
ATOM 631 C C . VAL A 1 84 ? -15.764 2.512 21.453 1.00 93.25 84 VAL A C 1
ATOM 633 O O . VAL A 1 84 ? -15.888 3.168 20.422 1.00 93.25 84 VAL A O 1
ATOM 636 N N . SER A 1 85 ? -16.268 2.946 22.612 1.00 93.25 85 SER A N 1
ATOM 637 C CA . SER A 1 85 ? -17.070 4.173 22.725 1.00 93.25 85 SER A CA 1
ATOM 638 C C . SER A 1 85 ? -16.832 4.937 24.033 1.00 93.25 85 SER A C 1
ATOM 640 O O . SER A 1 85 ? -16.183 4.466 24.974 1.00 93.25 85 SER A O 1
ATOM 642 N N . GLY A 1 86 ? -17.349 6.167 24.102 1.00 91.25 86 GLY A N 1
ATOM 643 C CA . GLY A 1 86 ? -17.336 6.989 25.314 1.00 91.25 86 GLY A CA 1
ATOM 644 C C . GLY A 1 86 ? -15.933 7.253 25.877 1.00 91.25 86 GLY A C 1
ATOM 645 O O . GLY A 1 86 ? -15.024 7.652 25.157 1.00 91.25 86 GLY A O 1
ATOM 646 N N . ASN A 1 87 ? -15.751 7.062 27.191 1.00 91.69 87 ASN A N 1
ATOM 647 C CA . ASN A 1 87 ? -14.458 7.318 27.844 1.00 91.69 87 ASN A CA 1
ATOM 648 C C . ASN A 1 87 ? -13.341 6.413 27.315 1.00 91.69 87 ASN A C 1
ATOM 650 O O . ASN A 1 87 ? -12.207 6.858 27.244 1.00 91.69 87 ASN A O 1
ATOM 654 N N . GLN A 1 88 ? -13.668 5.176 26.941 1.00 93.19 88 GLN A N 1
ATOM 655 C CA . GLN A 1 88 ? -12.697 4.220 26.418 1.00 93.19 88 GLN A CA 1
ATOM 656 C C . GLN A 1 88 ? -12.166 4.680 25.059 1.00 93.19 88 GLN A C 1
ATOM 658 O O . GLN A 1 88 ? -10.965 4.638 24.835 1.00 93.19 88 GLN A O 1
ATOM 663 N N . LEU A 1 89 ? -13.044 5.217 24.203 1.00 93.88 89 LEU A N 1
ATOM 664 C CA . LEU A 1 89 ? -12.653 5.818 22.925 1.00 93.88 89 LEU A CA 1
ATOM 665 C C . LEU A 1 89 ? -11.777 7.061 23.121 1.00 93.88 89 LEU A C 1
ATOM 667 O O . LEU A 1 89 ? -10.771 7.209 22.434 1.00 93.88 89 LEU A O 1
ATOM 671 N N . ARG A 1 90 ? -12.124 7.933 24.082 1.00 95.38 90 ARG A N 1
ATOM 672 C CA . ARG A 1 90 ? -11.278 9.086 24.442 1.00 95.38 90 ARG A CA 1
ATOM 673 C C . ARG A 1 90 ? -9.889 8.634 24.891 1.00 95.38 90 ARG A C 1
ATOM 675 O O . ARG A 1 90 ? -8.903 9.183 24.417 1.00 95.38 90 ARG A O 1
ATOM 682 N N . ASP A 1 91 ? -9.826 7.693 25.829 1.00 95.69 91 ASP A N 1
ATOM 683 C CA . ASP A 1 91 ? -8.567 7.255 26.438 1.00 95.69 91 ASP A CA 1
ATOM 684 C C . ASP A 1 91 ? -7.680 6.541 25.405 1.00 95.69 91 ASP A C 1
ATOM 686 O O . ASP A 1 91 ? -6.497 6.852 25.306 1.00 95.69 91 ASP A O 1
ATOM 690 N N . MET A 1 92 ? -8.275 5.714 24.538 1.00 95.00 92 MET A N 1
ATOM 691 C CA . MET A 1 92 ? -7.588 5.113 23.393 1.00 95.00 92 MET A CA 1
ATOM 692 C C . MET A 1 92 ? -7.014 6.169 22.442 1.00 95.00 92 MET A C 1
ATOM 694 O O . MET A 1 92 ? -5.839 6.105 22.097 1.00 95.00 92 MET A O 1
ATOM 698 N N . ALA A 1 93 ? -7.815 7.159 22.030 1.00 94.56 93 ALA A N 1
ATOM 699 C CA . ALA A 1 93 ? -7.344 8.226 21.147 1.00 94.56 93 ALA A CA 1
ATOM 700 C C . ALA A 1 93 ? -6.205 9.035 21.789 1.00 94.56 93 ALA A C 1
ATOM 702 O O . ALA A 1 93 ? -5.232 9.370 21.120 1.00 94.56 93 ALA A O 1
ATOM 703 N N . LEU A 1 94 ? -6.302 9.311 23.093 1.00 96.75 94 LEU A N 1
ATOM 704 C CA . LEU A 1 94 ? -5.283 10.040 23.843 1.00 96.75 94 LEU A CA 1
ATOM 705 C C . LEU A 1 94 ? -3.953 9.281 23.890 1.00 96.75 94 LEU A C 1
ATOM 707 O O . LEU A 1 94 ? -2.902 9.891 23.685 1.00 96.75 94 LEU A O 1
ATOM 711 N N . ASP A 1 95 ? -3.998 7.974 24.147 1.00 97.31 95 ASP A N 1
ATOM 712 C CA . ASP A 1 95 ? -2.803 7.134 24.178 1.00 97.31 95 ASP A CA 1
ATOM 713 C C . ASP A 1 95 ? -2.188 6.997 22.785 1.00 97.31 95 ASP A C 1
ATOM 715 O O . ASP A 1 95 ? -0.983 7.181 22.658 1.00 97.31 95 ASP A O 1
ATOM 719 N N . ILE A 1 96 ? -2.994 6.816 21.730 1.00 95.88 96 ILE A N 1
ATOM 720 C CA . ILE A 1 96 ? -2.502 6.825 20.342 1.00 95.88 96 ILE A CA 1
ATOM 721 C C . ILE A 1 96 ? -1.760 8.134 20.040 1.00 95.88 96 ILE A C 1
ATOM 723 O O . ILE A 1 96 ? -0.623 8.085 19.576 1.00 95.88 96 ILE A O 1
ATOM 727 N N . CYS A 1 97 ? -2.348 9.299 20.343 1.00 97.00 97 CYS A N 1
ATOM 728 C CA . CYS A 1 97 ? -1.687 10.589 20.119 1.00 97.00 97 CYS A CA 1
ATOM 729 C C . CYS A 1 97 ? -0.362 10.704 20.875 1.00 97.00 97 CYS A C 1
ATOM 731 O O . CYS A 1 97 ? 0.624 11.191 20.330 1.00 97.00 97 CYS A O 1
ATOM 733 N N . LYS A 1 98 ? -0.338 10.288 22.146 1.00 96.69 98 LYS A N 1
ATOM 734 C CA . LYS A 1 98 ? 0.864 10.357 22.988 1.00 96.69 98 LYS A CA 1
ATOM 735 C C . LYS A 1 98 ? 1.954 9.428 22.464 1.00 96.69 98 LYS A C 1
ATOM 737 O O . LYS A 1 98 ? 3.098 9.858 22.373 1.00 96.69 98 LYS A O 1
ATOM 742 N N . THR A 1 99 ? 1.590 8.219 22.047 1.00 97.00 99 THR A N 1
ATOM 743 C CA . THR A 1 99 ? 2.503 7.272 21.403 1.00 97.00 99 THR A CA 1
ATOM 744 C C . THR A 1 99 ? 3.052 7.829 20.090 1.00 97.00 99 THR A C 1
ATOM 746 O O . THR A 1 99 ? 4.262 7.805 19.906 1.00 97.00 99 THR A O 1
ATOM 749 N N . MET A 1 100 ? 2.214 8.426 19.229 1.00 95.88 100 MET A N 1
ATOM 750 C CA . MET A 1 100 ? 2.658 9.036 17.962 1.00 95.88 100 MET A CA 1
ATOM 751 C C . MET A 1 100 ? 3.708 10.134 18.149 1.00 95.88 100 MET A C 1
ATOM 753 O O . MET A 1 100 ? 4.585 10.286 17.306 1.00 95.88 100 MET A O 1
ATOM 757 N N . LYS A 1 101 ? 3.640 10.898 19.245 1.00 94.06 101 LYS A N 1
ATOM 758 C CA . LYS A 1 101 ? 4.630 11.944 19.545 1.00 94.06 101 LYS A CA 1
ATOM 759 C C . LYS A 1 101 ? 5.994 11.405 19.974 1.00 94.06 101 LYS A C 1
ATOM 761 O O . LYS A 1 101 ? 6.968 12.149 19.939 1.00 94.06 101 LYS A O 1
ATOM 766 N N . GLU A 1 102 ? 6.038 10.181 20.486 1.00 94.06 102 GLU A N 1
ATOM 767 C CA . GLU A 1 102 ? 7.245 9.562 21.044 1.00 94.06 102 GLU A CA 1
ATOM 768 C C . GLU A 1 102 ? 7.832 8.491 20.106 1.00 94.06 102 GLU A C 1
ATOM 770 O O . GLU A 1 102 ? 8.899 7.944 20.387 1.00 94.06 102 GLU A O 1
ATOM 775 N N . ASP A 1 103 ? 7.151 8.192 18.997 1.00 94.56 103 ASP A N 1
ATOM 776 C CA . ASP A 1 103 ? 7.541 7.170 18.030 1.00 94.56 103 ASP A CA 1
ATOM 777 C C . ASP A 1 103 ? 8.597 7.699 17.046 1.00 94.56 103 ASP A C 1
ATOM 779 O O . ASP A 1 103 ? 8.296 8.325 16.027 1.00 94.56 103 ASP A O 1
ATOM 783 N N . GLU A 1 104 ? 9.862 7.396 17.349 1.00 90.94 104 GLU A N 1
ATOM 784 C CA . GLU A 1 104 ? 11.014 7.752 16.512 1.00 90.94 104 GLU A CA 1
ATOM 785 C C . GLU A 1 104 ? 10.957 7.125 15.110 1.00 90.94 104 GLU A C 1
ATOM 787 O O . GLU A 1 104 ? 11.534 7.674 14.170 1.00 90.94 104 GLU A O 1
ATOM 792 N N . ASN A 1 105 ? 10.299 5.974 14.940 1.00 89.19 105 ASN A N 1
ATOM 793 C CA . ASN A 1 105 ? 10.171 5.358 13.624 1.00 89.19 105 ASN A CA 1
ATOM 794 C C . ASN A 1 105 ? 9.135 6.111 12.791 1.00 89.19 105 ASN A C 1
ATOM 796 O O . ASN A 1 105 ? 9.419 6.448 11.642 1.00 89.19 105 ASN A O 1
ATOM 800 N N . LEU A 1 106 ? 7.986 6.464 13.371 1.00 90.94 106 LEU A N 1
ATOM 801 C CA . LEU A 1 106 ? 7.000 7.309 12.694 1.00 90.94 106 LEU A CA 1
ATOM 802 C C . LEU A 1 106 ? 7.582 8.685 12.326 1.00 90.94 106 LEU A C 1
ATOM 804 O O . LEU A 1 106 ? 7.373 9.149 11.203 1.00 90.94 106 LEU A O 1
ATOM 808 N N . GLU A 1 107 ? 8.354 9.308 13.223 1.00 91.12 107 GLU A N 1
ATOM 809 C CA . GLU A 1 107 ? 9.058 10.572 12.956 1.00 91.12 107 GLU A CA 1
ATOM 810 C C . GLU A 1 107 ? 9.908 10.492 11.682 1.00 91.12 107 GLU A C 1
ATOM 812 O O . GLU A 1 107 ? 9.764 11.331 10.787 1.00 91.12 107 GLU A O 1
ATOM 817 N N . LYS A 1 108 ? 10.744 9.451 11.560 1.00 87.81 108 LYS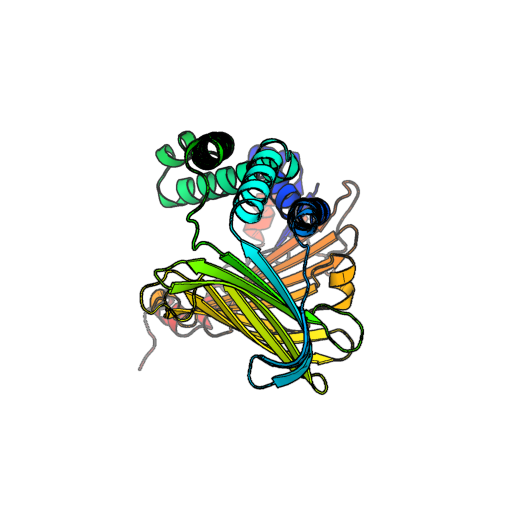 A N 1
ATOM 818 C CA . LYS A 1 108 ? 11.596 9.243 10.378 1.00 87.81 108 LYS A CA 1
ATOM 819 C C . LYS A 1 108 ? 10.776 9.174 9.094 1.00 87.81 108 LYS A C 1
ATOM 821 O O . LYS A 1 108 ? 11.136 9.837 8.125 1.00 87.81 108 LYS A O 1
ATOM 826 N N . TYR A 1 109 ? 9.670 8.427 9.086 1.00 86.44 109 TYR A N 1
ATOM 827 C CA . TYR A 1 109 ? 8.816 8.302 7.900 1.00 86.44 109 TYR A CA 1
ATOM 828 C C . TYR A 1 109 ? 8.122 9.616 7.533 1.00 86.44 109 TYR A C 1
ATOM 830 O O . TYR A 1 109 ? 8.051 9.957 6.353 1.00 86.44 109 TYR A O 1
ATOM 838 N N . ILE A 1 110 ? 7.636 10.385 8.510 1.00 88.12 110 ILE A N 1
ATOM 839 C CA . ILE A 1 110 ? 7.005 11.688 8.240 1.00 88.12 110 ILE A CA 1
ATOM 840 C C . ILE A 1 110 ? 8.021 12.665 7.642 1.00 88.12 110 ILE A C 1
ATOM 842 O O . ILE A 1 110 ? 7.714 13.346 6.660 1.00 88.12 110 ILE A O 1
ATOM 846 N N . ILE A 1 111 ? 9.236 12.713 8.198 1.00 87.12 111 ILE A N 1
ATOM 847 C CA . ILE A 1 111 ? 10.322 13.541 7.663 1.00 87.12 111 ILE A CA 1
ATOM 848 C C . ILE A 1 111 ? 10.663 13.093 6.239 1.00 87.12 111 ILE A C 1
ATOM 850 O O . ILE A 1 111 ? 10.670 13.917 5.327 1.00 87.12 111 ILE A O 1
ATOM 854 N N . TYR A 1 112 ? 10.840 11.788 6.036 1.00 83.00 112 TYR A N 1
ATOM 855 C CA . TYR A 1 112 ? 11.104 11.185 4.733 1.00 83.00 112 TYR A CA 1
ATOM 856 C C . TYR A 1 112 ? 10.070 11.592 3.671 1.00 83.00 112 TYR A C 1
ATOM 858 O O . TYR A 1 112 ? 10.435 12.122 2.618 1.00 83.00 112 TYR A O 1
ATOM 866 N N . PHE A 1 113 ? 8.776 11.396 3.942 1.00 80.75 113 PHE A N 1
ATOM 867 C CA . PHE A 1 113 ? 7.723 11.736 2.982 1.00 80.75 113 PHE A CA 1
ATOM 868 C C . PHE A 1 113 ? 7.644 13.244 2.737 1.00 80.75 113 PHE A C 1
ATOM 870 O O . PHE A 1 113 ? 7.417 13.667 1.603 1.00 80.75 113 PHE A O 1
ATOM 877 N N . GLY A 1 114 ? 7.861 14.070 3.764 1.00 82.56 114 GLY A N 1
ATOM 878 C CA . GLY A 1 114 ? 7.901 15.523 3.603 1.00 82.56 114 GLY A CA 1
ATOM 879 C C . GLY A 1 114 ? 9.065 15.987 2.722 1.00 82.56 114 GLY A C 1
ATOM 880 O O . GLY A 1 114 ? 8.865 16.820 1.835 1.00 82.56 114 GLY A O 1
ATOM 881 N N . ASP A 1 115 ? 10.258 15.411 2.889 1.00 79.94 115 ASP A N 1
ATOM 882 C CA . ASP A 1 115 ? 11.416 15.696 2.033 1.00 79.94 115 ASP A CA 1
ATOM 883 C C . ASP A 1 115 ? 11.196 15.199 0.594 1.00 79.94 115 ASP A C 1
ATOM 885 O O . ASP A 1 115 ? 11.477 15.931 -0.360 1.00 79.94 115 ASP A O 1
ATOM 889 N N . TYR A 1 116 ? 10.588 14.019 0.416 1.00 77.25 116 TYR A N 1
ATOM 890 C CA . TYR A 1 116 ? 10.195 13.511 -0.905 1.00 77.25 116 TYR A CA 1
ATOM 891 C C . TYR A 1 116 ? 9.236 14.457 -1.620 1.00 77.25 116 TYR A C 1
ATOM 893 O O . TYR A 1 116 ? 9.485 14.883 -2.751 1.00 77.25 116 TYR A O 1
ATOM 901 N N . MET A 1 117 ? 8.152 14.836 -0.949 1.00 75.62 117 MET A N 1
ATOM 902 C CA . MET A 1 117 ? 7.158 15.736 -1.524 1.00 75.62 117 MET A CA 1
ATOM 903 C C . MET A 1 117 ? 7.751 17.114 -1.819 1.00 75.62 117 MET A C 1
ATOM 905 O O . MET A 1 117 ? 7.394 17.733 -2.822 1.00 75.62 117 MET A O 1
ATOM 909 N N . SER A 1 118 ? 8.686 17.586 -0.995 1.00 76.94 118 SER A N 1
ATOM 910 C CA . SER A 1 118 ? 9.435 18.819 -1.238 1.00 76.94 118 SER A CA 1
ATOM 911 C C . SER A 1 118 ? 10.257 18.752 -2.534 1.00 76.94 118 SER A C 1
ATOM 913 O O . SER A 1 118 ? 10.174 19.668 -3.359 1.00 76.94 118 SER A O 1
ATOM 915 N N . LEU A 1 119 ? 10.969 17.645 -2.779 1.00 72.00 119 LEU A N 1
ATOM 916 C CA . LEU A 1 119 ? 11.726 17.413 -4.018 1.00 72.00 119 LEU A CA 1
ATOM 917 C C . LEU A 1 119 ? 10.818 17.349 -5.253 1.00 72.00 119 LEU A C 1
ATOM 919 O O . LEU A 1 119 ? 11.086 18.015 -6.257 1.00 72.00 119 LEU A O 1
ATOM 923 N N . VAL A 1 120 ? 9.709 16.610 -5.179 1.00 69.25 120 VAL A N 1
ATOM 924 C CA . VAL A 1 120 ? 8.732 16.531 -6.280 1.00 69.25 120 VAL A CA 1
ATOM 925 C C . VAL A 1 120 ? 8.140 17.915 -6.575 1.00 69.25 120 VAL A C 1
ATOM 927 O O . VAL A 1 120 ? 8.090 18.352 -7.729 1.00 69.25 120 VAL A O 1
ATOM 930 N N . ASN A 1 121 ? 7.771 18.664 -5.533 1.00 69.62 121 ASN A N 1
ATOM 931 C CA . ASN A 1 121 ? 7.261 20.026 -5.674 1.00 69.62 121 ASN A CA 1
ATOM 932 C C . ASN A 1 121 ? 8.315 20.993 -6.226 1.00 69.62 121 ASN A C 1
ATOM 934 O O . ASN A 1 121 ? 7.961 21.910 -6.967 1.00 69.62 121 ASN A O 1
ATOM 938 N N . GLN A 1 122 ? 9.600 20.796 -5.921 1.00 70.00 122 GLN A N 1
ATOM 939 C CA . GLN A 1 122 ? 10.689 21.567 -6.520 1.00 70.00 122 GLN A CA 1
ATOM 940 C C . GLN A 1 122 ? 10.724 21.385 -8.039 1.00 70.00 122 GLN A C 1
ATOM 942 O O . GLN A 1 122 ? 10.798 22.372 -8.776 1.00 70.00 122 GLN A O 1
ATOM 947 N N . ALA A 1 123 ? 10.650 20.135 -8.500 1.00 66.25 123 ALA A N 1
ATOM 948 C CA . ALA A 1 123 ? 10.674 19.804 -9.920 1.00 66.25 123 ALA A CA 1
ATOM 949 C C . ALA A 1 123 ? 9.460 20.386 -10.663 1.00 66.25 123 ALA A C 1
ATOM 951 O O . ALA A 1 123 ? 9.587 20.843 -11.800 1.00 66.25 123 ALA A O 1
ATOM 952 N N . GLN A 1 124 ? 8.295 20.421 -10.010 1.00 64.81 124 GLN A N 1
ATOM 953 C CA . GLN A 1 124 ? 7.046 20.878 -10.618 1.00 64.81 124 GLN A CA 1
ATOM 954 C C . GLN A 1 124 ? 6.813 22.398 -10.517 1.00 64.81 124 GLN A C 1
ATOM 956 O O . GLN A 1 124 ? 6.311 23.011 -11.462 1.00 64.81 124 GLN A O 1
ATOM 961 N N . TYR A 1 125 ? 7.168 23.024 -9.391 1.00 67.56 125 TYR A N 1
ATOM 962 C CA . TYR A 1 125 ? 6.793 24.405 -9.046 1.00 67.56 125 TYR A CA 1
ATOM 963 C C . TYR A 1 125 ? 7.985 25.331 -8.741 1.00 67.56 125 TYR A C 1
ATOM 965 O O . TYR A 1 125 ? 7.790 26.530 -8.511 1.00 67.56 125 TYR A O 1
ATOM 973 N N . GLY A 1 126 ? 9.219 24.819 -8.789 1.00 65.19 126 GLY A N 1
ATOM 974 C CA . GLY A 1 126 ? 10.455 25.573 -8.566 1.00 65.19 126 GLY A CA 1
ATOM 975 C C . GLY A 1 126 ? 10.893 25.668 -7.097 1.00 65.19 126 GLY A C 1
ATOM 976 O O . GLY A 1 126 ? 10.176 25.293 -6.173 1.00 65.19 126 GLY A O 1
ATOM 977 N N . SER A 1 127 ? 12.095 26.212 -6.868 1.00 64.81 127 SER A N 1
ATOM 978 C CA . SER A 1 127 ? 12.826 26.118 -5.587 1.00 64.81 127 SER A CA 1
ATOM 979 C C . SER A 1 127 ? 12.163 26.774 -4.369 1.00 64.81 127 SER A C 1
ATOM 981 O O . SER A 1 127 ? 12.494 26.426 -3.244 1.00 64.81 127 SER A O 1
ATOM 983 N N . TYR A 1 128 ? 11.215 27.697 -4.560 1.00 60.25 128 TYR A N 1
ATOM 984 C CA . TYR A 1 128 ? 10.570 28.418 -3.454 1.00 60.25 128 TYR A CA 1
ATOM 985 C C . TYR A 1 128 ? 9.748 27.507 -2.524 1.00 60.25 128 TYR A C 1
ATOM 987 O O . TYR A 1 128 ? 9.706 27.741 -1.316 1.00 60.25 128 TYR A O 1
ATOM 995 N N . TYR A 1 129 ? 9.110 26.468 -3.073 1.00 55.88 129 TYR A N 1
ATOM 996 C CA . TYR A 1 129 ? 8.303 25.527 -2.288 1.00 55.88 129 TYR A CA 1
ATOM 997 C C . TYR A 1 129 ? 9.158 24.493 -1.550 1.00 55.88 129 TYR A C 1
ATOM 999 O O . TYR A 1 129 ? 8.765 24.051 -0.474 1.00 55.88 129 TYR A O 1
ATOM 1007 N N . ALA A 1 130 ? 10.343 24.184 -2.082 1.00 57.09 130 ALA A N 1
ATOM 1008 C CA . ALA A 1 130 ? 11.239 23.185 -1.515 1.00 57.09 130 ALA A CA 1
ATOM 1009 C C . ALA A 1 130 ? 11.869 23.639 -0.184 1.00 57.09 130 ALA A C 1
ATOM 1011 O O . ALA A 1 130 ? 11.935 22.884 0.782 1.00 57.09 130 ALA A O 1
ATOM 1012 N N . ASP A 1 131 ? 12.261 24.916 -0.107 1.00 56.19 131 ASP A N 1
ATOM 1013 C CA . ASP A 1 131 ? 12.943 25.479 1.068 1.00 56.19 131 ASP A CA 1
ATOM 1014 C C . ASP A 1 131 ? 11.993 25.783 2.247 1.00 56.19 131 ASP A C 1
ATOM 1016 O O . ASP A 1 131 ? 12.448 26.103 3.345 1.00 56.19 131 ASP A O 1
ATOM 1020 N N . THR A 1 132 ? 10.671 25.735 2.027 1.00 64.19 132 THR A N 1
ATOM 1021 C CA . THR A 1 132 ? 9.660 26.170 3.013 1.00 64.19 132 THR A CA 1
ATOM 1022 C C . THR A 1 132 ? 8.912 25.001 3.668 1.00 64.19 132 THR A C 1
ATOM 1024 O O . THR A 1 132 ? 8.457 25.146 4.799 1.00 64.19 132 THR A O 1
ATOM 1027 N N . TYR A 1 133 ? 8.799 23.852 2.991 1.00 69.50 133 TYR A N 1
ATOM 1028 C CA . TYR A 1 133 ? 7.923 22.734 3.380 1.00 69.50 133 TYR A CA 1
ATOM 1029 C C . TYR A 1 133 ? 8.651 21.377 3.354 1.00 69.50 133 TYR A C 1
ATOM 1031 O O . TYR A 1 133 ? 8.170 20.424 2.752 1.00 69.50 133 TYR A O 1
ATOM 1039 N N . GLY A 1 134 ? 9.837 21.302 3.963 1.00 79.62 134 GLY A N 1
ATOM 1040 C CA . GLY A 1 134 ? 10.592 20.048 4.088 1.00 79.62 134 GLY A CA 1
ATOM 1041 C C . GLY A 1 134 ? 10.036 19.086 5.147 1.00 79.62 134 GLY A C 1
ATOM 1042 O O . GLY A 1 134 ? 9.048 19.370 5.835 1.00 79.62 134 GLY A O 1
ATOM 1043 N N . GLY A 1 135 ? 10.718 17.959 5.321 1.00 85.38 135 GLY A N 1
ATOM 1044 C CA . GLY A 1 135 ? 10.387 16.893 6.261 1.00 85.38 135 GLY A CA 1
ATOM 1045 C C . GLY A 1 135 ? 10.257 17.364 7.703 1.00 85.38 135 GLY A C 1
ATOM 1046 O O . GLY A 1 135 ? 9.216 17.160 8.322 1.00 85.38 135 GLY A O 1
ATOM 1047 N N . SER A 1 136 ? 11.258 18.080 8.229 1.00 88.19 136 SER A N 1
ATOM 1048 C CA . SER A 1 136 ? 11.208 18.589 9.611 1.00 88.19 136 SER A CA 1
ATOM 1049 C C . SER A 1 136 ? 10.044 19.553 9.848 1.00 88.19 136 SER A C 1
ATOM 1051 O O . SER A 1 136 ? 9.410 19.494 10.892 1.00 88.19 136 SER A O 1
ATOM 1053 N N . TYR A 1 137 ? 9.716 20.404 8.869 1.00 88.75 137 TYR A N 1
ATOM 1054 C CA . TYR A 1 137 ? 8.544 21.280 8.966 1.00 88.75 137 TYR A CA 1
ATOM 1055 C C . TYR A 1 137 ? 7.241 20.469 9.011 1.00 88.75 137 TYR A C 1
ATOM 1057 O O . TYR A 1 137 ? 6.333 20.795 9.773 1.00 88.75 137 TYR A O 1
ATOM 1065 N N . SER A 1 138 ? 7.157 19.407 8.205 1.00 89.69 138 SER A N 1
ATOM 1066 C CA . SER A 1 138 ? 6.000 18.506 8.173 1.00 89.69 138 SER A CA 1
ATOM 1067 C C . SER A 1 138 ? 5.823 17.778 9.506 1.00 89.69 138 SER A C 1
ATOM 1069 O O . SER A 1 138 ? 4.702 17.677 10.001 1.00 89.69 138 SER A O 1
ATOM 1071 N N . TYR A 1 139 ? 6.923 17.338 10.122 1.00 92.50 139 TYR A N 1
ATOM 1072 C CA . TYR A 1 139 ? 6.897 16.713 11.440 1.00 92.50 139 TYR A CA 1
ATOM 1073 C C . TYR A 1 139 ? 6.542 17.700 12.561 1.00 92.50 139 TYR A C 1
ATOM 1075 O O . TYR A 1 139 ? 5.673 17.399 13.374 1.00 92.50 139 TYR A O 1
ATOM 1083 N N . ASP A 1 140 ? 7.117 18.907 12.569 1.00 93.94 140 ASP A N 1
ATOM 1084 C CA . ASP A 1 140 ? 6.750 19.951 13.538 1.00 93.94 140 ASP A CA 1
ATOM 1085 C C . ASP A 1 140 ? 5.246 20.277 13.456 1.00 93.94 140 ASP A C 1
ATOM 1087 O O . ASP A 1 140 ? 4.561 20.347 14.477 1.00 93.94 140 ASP A O 1
ATOM 1091 N N . ALA A 1 141 ? 4.705 20.417 12.240 1.00 93.06 141 ALA A N 1
ATOM 1092 C CA . ALA A 1 141 ? 3.276 20.640 12.024 1.00 93.06 141 ALA A CA 1
ATOM 1093 C C . ALA A 1 141 ? 2.421 19.455 12.504 1.00 93.06 141 ALA A C 1
ATOM 1095 O O . ALA A 1 141 ? 1.374 19.662 13.116 1.00 93.06 141 ALA A O 1
ATOM 1096 N N . PHE A 1 142 ? 2.870 18.220 12.267 1.00 94.75 142 PHE A N 1
ATOM 1097 C CA . PHE A 1 142 ? 2.216 17.015 12.775 1.00 94.75 142 PHE A CA 1
ATOM 1098 C C . PHE A 1 142 ? 2.155 17.004 14.309 1.00 94.75 142 PHE A C 1
ATOM 1100 O O . PHE A 1 142 ? 1.082 16.802 14.878 1.00 94.75 142 PHE A O 1
ATOM 1107 N N . VAL A 1 143 ? 3.269 17.301 14.984 1.00 96.69 143 VAL A N 1
ATOM 1108 C CA . VAL A 1 143 ? 3.328 17.384 16.452 1.00 96.69 143 VAL A CA 1
ATOM 1109 C C . VAL A 1 143 ? 2.422 18.496 16.988 1.00 96.69 143 VAL A C 1
ATOM 1111 O O . VAL A 1 143 ? 1.725 18.281 17.980 1.00 96.69 143 VAL A O 1
ATOM 1114 N N . GLU A 1 144 ? 2.370 19.659 16.329 1.00 96.94 144 GLU A N 1
ATOM 1115 C CA . GLU A 1 144 ? 1.447 20.738 16.705 1.00 96.94 144 GLU A CA 1
ATOM 1116 C C . GLU A 1 144 ? -0.028 20.317 16.607 1.00 96.94 144 GLU A C 1
ATOM 1118 O O . GLU A 1 144 ? -0.825 20.684 17.474 1.00 96.94 144 GLU A O 1
ATOM 1123 N N . GLU A 1 145 ? -0.419 19.567 15.572 1.00 97.00 145 GLU A N 1
ATOM 1124 C CA . GLU A 1 145 ? -1.790 19.049 15.466 1.00 97.00 145 GLU A CA 1
ATOM 1125 C C . GLU A 1 145 ? -2.077 17.973 16.521 1.00 97.00 145 GLU A C 1
ATOM 1127 O O . GLU A 1 145 ? -3.163 17.974 17.107 1.00 97.00 145 GLU A O 1
ATOM 1132 N N . LEU A 1 146 ? -1.106 17.108 16.837 1.00 97.38 146 LEU A N 1
ATOM 1133 C CA . LEU A 1 146 ? -1.234 16.150 17.939 1.00 97.38 146 LEU A CA 1
ATOM 1134 C C . LEU A 1 146 ? -1.426 16.853 19.284 1.00 97.38 146 LEU A C 1
ATOM 1136 O O . LEU A 1 146 ? -2.283 16.432 20.058 1.00 97.38 146 LEU A O 1
ATOM 1140 N N . ASP A 1 147 ? -0.694 17.936 19.556 1.00 97.81 147 ASP A N 1
ATOM 1141 C CA . ASP A 1 147 ? -0.879 18.739 20.771 1.00 97.81 147 ASP A CA 1
ATOM 1142 C C . ASP A 1 147 ? -2.295 19.309 20.863 1.00 97.81 147 ASP A C 1
ATOM 1144 O O . ASP A 1 147 ? -2.959 19.165 21.889 1.00 97.81 147 ASP A O 1
ATOM 1148 N N . ARG A 1 148 ? -2.808 19.884 19.769 1.00 97.19 148 ARG A N 1
ATOM 1149 C CA . ARG A 1 148 ? -4.189 20.394 19.731 1.00 97.19 148 ARG A CA 1
ATOM 1150 C C . ARG A 1 148 ? -5.214 19.282 19.935 1.00 97.19 148 ARG A C 1
ATOM 1152 O O . ARG A 1 148 ? -6.223 19.503 20.606 1.00 97.19 148 ARG A O 1
ATOM 1159 N N . MET A 1 149 ? -4.974 18.100 19.366 1.00 96.25 149 MET A N 1
ATOM 1160 C CA . MET A 1 149 ? -5.859 16.948 19.529 1.00 96.25 149 MET A CA 1
ATOM 1161 C C . MET A 1 149 ? -5.837 16.422 20.967 1.00 96.25 149 MET A C 1
ATOM 1163 O O . MET A 1 149 ? -6.897 16.148 21.525 1.00 96.25 149 MET A O 1
ATOM 1167 N N . ILE A 1 150 ? -4.660 16.338 21.593 1.00 97.75 150 ILE A N 1
ATOM 1168 C CA . ILE A 1 150 ? -4.499 15.964 23.004 1.00 97.75 150 ILE A CA 1
ATOM 1169 C C . ILE A 1 150 ? -5.246 16.950 23.906 1.00 97.75 150 ILE A C 1
ATOM 1171 O O . ILE A 1 150 ? -6.069 16.514 24.710 1.00 97.75 150 ILE A O 1
ATOM 1175 N N . ASP A 1 151 ? -5.026 18.257 23.737 1.00 97.56 151 ASP A N 1
ATOM 1176 C CA . ASP A 1 151 ? -5.701 19.292 24.528 1.00 97.56 151 ASP A CA 1
ATOM 1177 C C . ASP A 1 151 ? -7.230 19.193 24.376 1.00 97.56 151 ASP A C 1
ATOM 1179 O O . ASP A 1 151 ? -7.965 19.207 25.365 1.00 97.56 151 ASP A O 1
ATOM 1183 N N . SER A 1 152 ? -7.728 19.010 23.146 1.00 96.44 152 SER A N 1
ATOM 1184 C CA . SER A 1 152 ? -9.162 18.830 22.881 1.00 96.44 152 SER A CA 1
ATOM 1185 C C . SER A 1 152 ? -9.727 17.572 23.553 1.00 96.44 152 SER A C 1
ATOM 1187 O O . SER A 1 152 ? -10.779 17.632 24.195 1.00 96.44 152 SER A O 1
ATOM 1189 N N . LEU A 1 153 ? -9.024 16.438 23.486 1.00 96.44 153 LEU A N 1
ATOM 1190 C CA . LEU A 1 153 ? -9.441 15.195 24.141 1.00 96.44 153 LEU A CA 1
ATOM 1191 C C . LEU A 1 153 ? -9.440 15.312 25.674 1.00 96.44 153 LEU A C 1
ATOM 1193 O O . LEU A 1 153 ? -10.322 14.746 26.327 1.00 96.44 153 LEU A O 1
ATOM 1197 N N . GLU A 1 154 ? -8.479 16.032 26.257 1.00 95.94 154 GLU A N 1
ATOM 1198 C CA . GLU A 1 154 ? -8.373 16.227 27.708 1.00 95.94 154 GLU A CA 1
ATOM 1199 C C . GLU A 1 154 ? -9.406 17.238 28.246 1.00 95.94 154 GLU A C 1
ATOM 1201 O O . GLU A 1 154 ? -9.967 17.024 29.328 1.00 95.94 154 GLU A O 1
ATOM 1206 N N . GLU A 1 155 ? -9.702 18.312 27.505 1.00 95.88 155 GLU A N 1
ATOM 1207 C CA . GLU A 1 155 ? -10.644 19.363 27.920 1.00 95.88 155 GLU A CA 1
ATOM 1208 C C . GLU A 1 155 ? -12.106 19.057 27.557 1.00 95.88 155 GLU A C 1
ATOM 1210 O O . GLU A 1 155 ? -13.011 19.246 28.380 1.00 95.88 155 GLU A O 1
ATOM 1215 N N . GLU A 1 156 ? -12.347 18.599 26.329 1.00 93.62 156 GLU A N 1
ATOM 1216 C CA . GLU A 1 156 ? -13.683 18.440 25.740 1.00 93.62 156 GLU A CA 1
ATOM 1217 C C . GLU A 1 156 ? -14.118 16.968 25.658 1.00 93.62 156 GLU A C 1
ATOM 1219 O O . GLU A 1 156 ? -15.308 16.662 25.800 1.00 93.62 156 GLU A O 1
ATOM 1224 N N . GLY A 1 157 ? -13.161 16.047 25.511 1.00 92.94 157 GLY A N 1
ATOM 1225 C CA . GLY A 1 157 ? -13.415 14.620 25.319 1.00 92.94 157 GLY A CA 1
ATOM 1226 C C . GLY A 1 157 ? -13.898 14.287 23.906 1.00 92.94 157 GLY A C 1
ATOM 1227 O O . GLY A 1 157 ? -13.678 15.032 22.960 1.00 92.94 157 GLY A O 1
ATOM 1228 N N . VAL A 1 158 ? -14.573 13.145 23.761 1.00 92.31 158 VAL A N 1
ATOM 1229 C CA . VAL A 1 158 ? -15.222 12.736 22.503 1.00 92.31 158 VAL A CA 1
ATOM 1230 C C . VAL A 1 158 ? -16.734 12.956 22.577 1.00 92.31 158 VAL A C 1
ATOM 1232 O O . VAL A 1 158 ? -17.317 12.997 23.669 1.00 92.31 158 VAL A O 1
ATOM 1235 N N . ASP A 1 159 ? -17.397 13.060 21.421 1.00 91.31 159 ASP A N 1
ATOM 1236 C CA . ASP A 1 159 ? -18.863 13.034 21.363 1.00 91.31 159 ASP A CA 1
ATOM 1237 C C . ASP A 1 159 ? -19.379 11.766 22.071 1.00 91.31 159 ASP A C 1
ATOM 1239 O O . ASP A 1 159 ? -18.874 10.664 21.877 1.00 91.31 159 ASP A O 1
ATOM 1243 N N . LYS A 1 160 ? -20.403 11.904 22.917 1.00 90.38 160 LYS A N 1
ATOM 1244 C CA . LYS A 1 160 ? -20.971 10.777 23.677 1.00 90.38 160 LYS A CA 1
ATOM 1245 C C . LYS A 1 160 ? -21.630 9.719 22.798 1.00 90.38 160 LYS A C 1
ATOM 1247 O O . LYS A 1 160 ? -21.856 8.612 23.274 1.00 90.38 160 LYS A O 1
ATOM 1252 N N . SER A 1 161 ? -22.022 10.103 21.590 1.00 93.62 161 SER A N 1
ATOM 1253 C CA . SER A 1 161 ? -22.543 9.209 20.563 1.00 93.62 161 SER A CA 1
ATOM 1254 C C . SER A 1 161 ? -21.448 8.630 19.673 1.00 93.62 161 SER A C 1
ATOM 1256 O O . SER A 1 161 ? -21.780 7.797 18.842 1.00 93.62 161 SER A O 1
ATOM 1258 N N . ALA A 1 162 ? -20.188 9.063 19.826 1.00 94.44 162 ALA A N 1
ATOM 1259 C CA . ALA A 1 162 ? -19.087 8.548 19.030 1.00 94.44 162 ALA A CA 1
ATOM 1260 C C . ALA A 1 162 ? -18.746 7.106 19.411 1.00 94.44 162 ALA A C 1
ATOM 1262 O O . ALA A 1 162 ? -18.597 6.766 20.592 1.00 94.44 162 ALA A O 1
ATOM 1263 N N . GLU A 1 163 ? -18.572 6.296 18.380 1.00 94.44 163 GLU A N 1
ATOM 1264 C CA . GLU A 1 163 ? -18.199 4.894 18.463 1.00 94.44 163 GLU A CA 1
ATOM 1265 C C . GLU A 1 163 ? -17.253 4.562 17.311 1.00 94.44 163 GLU A C 1
ATOM 1267 O O . GLU A 1 163 ? -17.442 5.031 16.185 1.00 94.44 163 GLU A O 1
ATOM 1272 N N . LEU A 1 164 ? -16.229 3.771 17.616 1.00 93.81 164 LEU A N 1
ATOM 1273 C CA . LEU A 1 164 ? -15.346 3.148 16.644 1.00 93.81 164 LEU A CA 1
ATOM 1274 C C . LEU A 1 164 ? -15.654 1.650 16.627 1.00 93.81 164 LEU A C 1
ATOM 1276 O O . LEU A 1 164 ? -15.635 1.013 17.680 1.00 93.81 164 LEU A O 1
ATOM 1280 N N . GLU A 1 165 ? -15.925 1.108 15.448 1.00 93.88 165 GLU A N 1
ATOM 1281 C CA . GLU A 1 165 ? -16.181 -0.311 15.212 1.00 93.88 165 GLU A CA 1
ATOM 1282 C C . GLU A 1 165 ? -15.055 -0.879 14.342 1.00 93.88 165 GLU A C 1
ATOM 1284 O O . GLU A 1 165 ? -14.667 -0.276 13.338 1.00 93.88 165 GLU A O 1
ATOM 1289 N N . MET A 1 166 ? -14.528 -2.039 14.725 1.00 93.56 166 MET A N 1
ATOM 1290 C CA . MET A 1 166 ? -13.578 -2.812 13.941 1.00 93.56 166 MET A CA 1
ATOM 1291 C C . MET A 1 166 ? -14.110 -4.226 13.740 1.00 93.56 166 MET A C 1
ATOM 1293 O O . MET A 1 166 ? -14.266 -4.993 14.690 1.00 93.56 166 MET A O 1
ATOM 1297 N N . LYS A 1 167 ? -14.301 -4.595 12.478 1.00 95.44 167 LYS A N 1
ATOM 1298 C CA . LYS A 1 167 ? -14.651 -5.950 12.056 1.00 95.44 167 LYS A CA 1
ATOM 1299 C C . LYS A 1 167 ? -13.419 -6.643 11.507 1.00 95.44 167 LYS A C 1
ATOM 1301 O O . LYS A 1 167 ? -12.758 -6.120 10.616 1.00 95.44 167 LYS A O 1
ATOM 1306 N N . VAL A 1 168 ? -13.113 -7.831 12.018 1.00 95.88 168 VAL A N 1
ATOM 1307 C CA . VAL A 1 168 ? -11.997 -8.664 11.556 1.00 95.88 168 VAL A CA 1
ATOM 1308 C C . VAL A 1 168 ? -12.538 -10.008 11.094 1.00 95.88 168 VAL A C 1
ATOM 1310 O O . VAL A 1 168 ? -13.132 -10.749 11.876 1.00 95.88 168 VAL A O 1
ATOM 1313 N N . TRP A 1 169 ? -12.313 -10.341 9.827 1.00 97.94 169 TRP A N 1
ATOM 1314 C CA . TRP A 1 169 ? -12.641 -11.651 9.276 1.00 97.94 169 TRP A CA 1
ATOM 1315 C C . TRP A 1 169 ? -11.421 -12.555 9.351 1.00 97.94 169 TRP A C 1
ATOM 1317 O O . TRP A 1 169 ? -10.345 -12.215 8.855 1.00 97.94 169 TRP A O 1
ATOM 1327 N N . VAL A 1 170 ? -11.608 -13.715 9.970 1.00 97.25 170 VAL A N 1
ATOM 1328 C CA . VAL A 1 170 ? -10.578 -14.737 10.152 1.00 97.25 170 VAL A CA 1
ATOM 1329 C C . VAL A 1 170 ? -11.023 -16.017 9.461 1.00 97.25 170 VAL A C 1
ATOM 1331 O O . VAL A 1 170 ? -12.169 -16.441 9.615 1.00 97.25 170 VAL A O 1
ATOM 1334 N N . ASP A 1 171 ? -10.138 -16.652 8.706 1.00 95.62 171 ASP A N 1
ATOM 1335 C CA . ASP A 1 171 ? -10.450 -17.908 8.036 1.00 95.62 171 ASP A CA 1
ATOM 1336 C C . ASP A 1 171 ? -10.430 -19.116 9.003 1.00 95.62 171 ASP A C 1
ATOM 1338 O O . ASP A 1 171 ? -10.236 -19.017 10.218 1.00 95.62 171 ASP A O 1
ATOM 1342 N N . LYS A 1 172 ? -10.625 -20.319 8.454 1.00 91.62 172 LYS A N 1
ATOM 1343 C CA . LYS A 1 172 ? -10.563 -21.575 9.222 1.00 91.62 172 LYS A CA 1
ATOM 1344 C C . LYS A 1 172 ? -9.162 -21.920 9.759 1.00 91.62 172 LYS A C 1
ATOM 1346 O O . LYS A 1 172 ? -9.068 -22.771 10.646 1.00 91.62 172 LYS A O 1
ATOM 1351 N N . SER A 1 173 ? -8.106 -21.341 9.188 1.00 92.44 173 SER A N 1
ATOM 1352 C CA . SER A 1 173 ? -6.703 -21.497 9.600 1.00 92.44 173 SER A CA 1
ATOM 1353 C C . SER A 1 173 ? -6.389 -20.660 10.834 1.00 92.44 173 SER A C 1
ATOM 1355 O O . SER A 1 173 ? -5.517 -21.034 11.615 1.00 92.44 173 SER A O 1
ATOM 1357 N N . GLY A 1 174 ? -7.127 -19.563 11.020 1.00 92.06 174 GLY A N 1
ATOM 1358 C CA . GLY A 1 174 ? -6.797 -18.515 11.978 1.00 92.06 174 GLY A CA 1
ATOM 1359 C C . GLY A 1 174 ? -6.124 -17.298 11.338 1.00 92.06 174 GLY A C 1
ATOM 1360 O O . GLY A 1 174 ? -5.739 -16.398 12.079 1.00 92.06 174 GLY A O 1
ATOM 1361 N N . GLU A 1 175 ? -6.006 -17.253 10.009 1.00 93.25 175 GLU A N 1
ATOM 1362 C CA . GLU A 1 175 ? -5.415 -16.132 9.277 1.00 93.25 175 GLU A CA 1
ATOM 1363 C C . GLU A 1 175 ? -6.432 -15.004 9.107 1.00 93.25 175 GLU A C 1
ATOM 1365 O O . GLU A 1 175 ? -7.614 -15.241 8.837 1.00 93.25 175 GLU A O 1
ATOM 1370 N N . ILE A 1 176 ? -5.973 -13.762 9.264 1.00 94.00 176 ILE A N 1
ATOM 1371 C CA . ILE A 1 176 ? -6.807 -12.581 9.034 1.00 94.00 176 ILE A CA 1
ATOM 1372 C C . ILE A 1 176 ? -6.944 -12.386 7.526 1.00 94.00 176 ILE A C 1
ATOM 1374 O O . ILE A 1 176 ? -5.972 -12.066 6.850 1.00 94.00 176 ILE A O 1
ATOM 1378 N N . ILE A 1 177 ? -8.165 -12.530 7.019 1.00 96.25 177 ILE A N 1
ATOM 1379 C CA . ILE A 1 177 ? -8.483 -12.339 5.598 1.00 96.25 177 ILE A CA 1
ATOM 1380 C C . ILE A 1 177 ? -9.151 -10.994 5.325 1.00 96.25 177 ILE A C 1
ATOM 1382 O O . ILE A 1 177 ? -9.242 -10.574 4.178 1.00 96.25 177 ILE A O 1
ATOM 1386 N N . GLY A 1 178 ? -9.598 -10.281 6.360 1.00 95.94 178 GLY A N 1
ATOM 1387 C CA . GLY A 1 178 ? -10.069 -8.919 6.178 1.00 95.94 178 GLY A CA 1
ATOM 1388 C C . GLY A 1 178 ? -10.221 -8.127 7.465 1.00 95.94 178 GLY A C 1
ATOM 1389 O O . GLY A 1 178 ? -10.326 -8.685 8.559 1.00 95.94 178 GLY A O 1
ATOM 1390 N N . ARG A 1 179 ? -10.254 -6.808 7.309 1.00 95.69 179 ARG A N 1
ATOM 1391 C CA . ARG A 1 179 ? -10.465 -5.800 8.343 1.00 95.69 179 ARG A CA 1
ATOM 1392 C C . ARG A 1 179 ? -11.334 -4.679 7.781 1.00 95.69 179 ARG A C 1
ATOM 1394 O O . ARG A 1 179 ? -11.131 -4.252 6.651 1.00 95.69 179 ARG A O 1
ATOM 1401 N N . ASP A 1 180 ? -12.264 -4.189 8.578 1.00 95.06 180 ASP A N 1
ATOM 1402 C CA . ASP A 1 180 ? -13.052 -2.988 8.310 1.00 95.06 180 ASP A CA 1
ATOM 1403 C C . ASP A 1 180 ? -13.045 -2.148 9.579 1.00 95.06 180 ASP A C 1
ATOM 1405 O O . ASP A 1 180 ? -13.254 -2.682 10.668 1.00 95.06 180 ASP A O 1
ATOM 1409 N N . VAL A 1 181 ? -12.727 -0.866 9.445 1.00 93.25 181 VAL A N 1
ATOM 1410 C CA . VAL A 1 181 ? -12.749 0.099 10.541 1.00 93.25 181 VAL A CA 1
ATOM 1411 C C . VAL A 1 181 ? -13.717 1.195 10.150 1.00 93.25 181 VAL A C 1
ATOM 1413 O O . VAL A 1 181 ? -13.535 1.866 9.132 1.00 93.25 181 VAL A O 1
ATOM 1416 N N . SER A 1 182 ? -14.722 1.395 10.987 1.00 95.19 182 SER A N 1
ATOM 1417 C CA . SER A 1 182 ? -15.787 2.360 10.770 1.00 95.19 182 SER A CA 1
ATOM 1418 C C . SER A 1 182 ? -15.953 3.225 12.011 1.00 95.19 182 SER A C 1
ATOM 1420 O O . SER A 1 182 ? -15.821 2.761 13.142 1.00 95.19 182 SER A O 1
ATOM 1422 N N . ALA A 1 183 ? -16.245 4.504 11.810 1.00 93.44 183 ALA A N 1
ATOM 1423 C CA . ALA A 1 183 ? -16.629 5.400 12.891 1.00 93.44 183 ALA A CA 1
ATOM 1424 C C . ALA A 1 183 ? -18.098 5.783 12.737 1.00 93.44 183 ALA A C 1
ATOM 1426 O O . ALA A 1 183 ? -18.665 5.783 11.641 1.00 93.44 183 ALA A O 1
ATOM 1427 N N . SER A 1 184 ? -18.748 6.080 13.853 1.00 94.81 184 SER A N 1
ATOM 1428 C CA . SER A 1 184 ? -20.129 6.536 13.844 1.00 94.81 184 SER A CA 1
ATOM 1429 C C . SER A 1 184 ? -20.401 7.546 14.943 1.00 94.81 184 SER A C 1
ATOM 1431 O O . SER A 1 184 ? -19.688 7.625 15.941 1.00 94.81 184 SER A O 1
ATOM 1433 N N . ASN A 1 185 ? -21.430 8.361 14.731 1.00 94.38 185 ASN A N 1
ATOM 1434 C CA . ASN A 1 185 ? -22.014 9.240 15.732 1.00 94.38 185 ASN A CA 1
ATOM 1435 C C . ASN A 1 185 ? -23.515 9.434 15.451 1.00 94.38 185 ASN A C 1
ATOM 1437 O O . ASN A 1 185 ? -24.102 8.801 14.574 1.00 94.38 185 ASN A O 1
ATOM 1441 N N . GLN A 1 186 ? -24.160 10.360 16.163 1.00 93.12 186 GLN A N 1
ATOM 1442 C CA . GLN A 1 186 ? -25.577 10.692 15.950 1.00 93.12 186 GLN A CA 1
ATOM 1443 C C . GLN A 1 186 ? -25.953 11.114 14.511 1.00 93.12 186 GLN A C 1
ATOM 1445 O O . GLN A 1 186 ? -27.138 11.118 14.175 1.00 93.12 186 GLN A O 1
ATOM 1450 N N . SER A 1 187 ? -24.983 11.521 13.690 1.00 90.44 187 SER A N 1
ATOM 1451 C CA . SER A 1 187 ? -25.182 12.004 12.318 1.00 90.44 187 SER A CA 1
ATOM 1452 C C . SER A 1 187 ? -25.111 10.886 11.280 1.00 90.44 187 SER A C 1
ATOM 1454 O O . SER A 1 187 ? -25.671 11.046 10.198 1.00 90.44 187 SER A O 1
ATOM 1456 N N . GLY A 1 188 ? -24.455 9.769 11.593 1.00 90.94 188 GLY A N 1
ATOM 1457 C CA . GLY A 1 188 ? -24.263 8.659 10.665 1.00 90.94 188 GLY A CA 1
ATOM 1458 C C . GLY A 1 188 ? -23.059 7.796 11.024 1.00 90.94 188 GLY A C 1
ATOM 1459 O O . GLY A 1 188 ? -22.417 8.006 12.051 1.00 90.94 188 GLY A O 1
ATOM 1460 N N . SER A 1 189 ? -22.772 6.832 10.157 1.00 91.94 189 SER A N 1
ATOM 1461 C CA . SER A 1 189 ? -21.570 6.003 10.190 1.00 91.94 189 SER A CA 1
ATOM 1462 C C . SER A 1 189 ? -20.838 6.165 8.868 1.00 91.94 189 SER A C 1
ATOM 1464 O O . SER A 1 189 ? -21.494 6.350 7.845 1.00 91.94 189 SER A O 1
ATOM 1466 N N . TRP A 1 190 ? -19.514 6.136 8.924 1.00 92.44 190 TRP A N 1
ATOM 1467 C CA . TRP A 1 190 ? -18.635 6.238 7.772 1.00 92.44 190 TRP A CA 1
ATOM 1468 C C . TRP A 1 190 ? -17.483 5.246 7.922 1.00 92.44 190 TRP A C 1
ATOM 1470 O O . TRP A 1 190 ? -16.903 5.095 9.005 1.00 92.44 190 TRP A O 1
ATOM 1480 N N . GLN A 1 191 ? -17.156 4.568 6.827 1.00 93.12 191 GLN A N 1
ATOM 1481 C CA . GLN A 1 191 ? -16.002 3.678 6.758 1.00 93.12 191 GLN A CA 1
ATOM 1482 C C . GLN A 1 191 ? -14.718 4.513 6.694 1.00 93.12 191 GLN A C 1
ATOM 1484 O O . GLN A 1 191 ? -14.623 5.490 5.954 1.00 93.12 191 GLN A O 1
ATOM 1489 N N . LEU A 1 192 ? -13.727 4.145 7.500 1.00 92.38 192 LEU A N 1
ATOM 1490 C CA . LEU A 1 192 ? -12.409 4.781 7.519 1.00 92.38 192 LEU A CA 1
ATOM 1491 C C . LEU A 1 192 ? -11.399 3.973 6.714 1.00 92.38 192 LEU A C 1
ATOM 1493 O O . LEU A 1 192 ? -10.563 4.540 6.013 1.00 92.38 192 LEU A O 1
ATOM 1497 N N . PHE A 1 193 ? -11.475 2.653 6.839 1.00 93.31 193 PHE A N 1
ATOM 1498 C CA . PHE A 1 193 ? -10.539 1.726 6.231 1.00 93.31 193 PHE A CA 1
ATOM 1499 C C . PHE A 1 193 ? -11.217 0.390 5.980 1.00 93.31 193 PHE A C 1
ATOM 1501 O O . PHE A 1 193 ? -11.971 -0.103 6.824 1.00 93.31 193 PHE A O 1
ATOM 1508 N N . ARG A 1 194 ? -10.872 -0.238 4.862 1.00 94.88 194 ARG A N 1
ATOM 1509 C CA . ARG A 1 194 ? -11.217 -1.626 4.594 1.00 94.88 194 ARG A CA 1
ATOM 1510 C C . ARG A 1 194 ? -10.085 -2.313 3.865 1.00 94.88 194 ARG A C 1
ATOM 1512 O O . ARG A 1 194 ? -9.510 -1.755 2.946 1.00 94.88 194 ARG A O 1
ATOM 1519 N N . SER A 1 195 ? -9.793 -3.543 4.255 1.00 96.12 195 SER A N 1
ATOM 1520 C CA . SER A 1 195 ? -8.941 -4.457 3.506 1.00 96.12 195 SER A CA 1
ATOM 1521 C C . SER A 1 195 ? -9.579 -5.832 3.551 1.00 96.12 195 SER A C 1
ATOM 1523 O O . SER A 1 195 ? -9.921 -6.313 4.629 1.00 96.12 195 SER A O 1
ATOM 1525 N N . LEU A 1 196 ? -9.783 -6.467 2.406 1.00 97.50 196 LEU A N 1
ATOM 1526 C CA . LEU A 1 196 ? -10.423 -7.769 2.324 1.00 97.50 196 LEU A CA 1
ATOM 1527 C C . LEU A 1 196 ? -9.812 -8.572 1.184 1.00 97.50 196 LEU A C 1
ATOM 1529 O O . LEU A 1 196 ? -9.822 -8.141 0.035 1.00 97.50 196 LEU A O 1
ATOM 1533 N N . ARG A 1 197 ? -9.331 -9.769 1.508 1.00 96.19 197 ARG A N 1
ATOM 1534 C CA . ARG A 1 197 ? -8.916 -10.794 0.561 1.00 96.19 197 ARG A CA 1
ATOM 1535 C C . ARG A 1 197 ? -9.871 -11.973 0.671 1.00 96.19 197 ARG A C 1
ATOM 1537 O O . ARG A 1 197 ? -10.115 -12.473 1.765 1.00 96.19 197 ARG A O 1
ATOM 1544 N N . THR A 1 198 ? -10.392 -12.434 -0.455 1.00 97.12 198 THR A N 1
ATOM 1545 C CA . THR A 1 198 ? -11.182 -13.670 -0.511 1.00 97.12 198 THR A CA 1
ATOM 1546 C C . THR A 1 198 ? -10.606 -14.618 -1.536 1.00 97.12 198 THR A C 1
ATOM 1548 O O . THR A 1 198 ? -10.199 -14.184 -2.611 1.00 97.12 198 THR A O 1
ATOM 1551 N N . GLU A 1 199 ? -10.613 -15.909 -1.228 1.00 95.56 199 GLU A N 1
ATOM 1552 C CA . GLU A 1 199 ? -9.993 -16.946 -2.044 1.00 95.56 199 GLU A CA 1
ATOM 1553 C C . GLU A 1 199 ? -10.901 -18.159 -2.218 1.00 95.56 199 GLU A C 1
ATOM 1555 O O . GLU A 1 199 ? -11.540 -18.635 -1.276 1.00 95.56 199 GLU A O 1
ATOM 1560 N N . ASN A 1 200 ? -10.899 -18.714 -3.428 1.00 94.50 200 ASN A N 1
ATOM 1561 C CA . ASN A 1 200 ? -11.563 -19.973 -3.730 1.00 94.50 200 ASN A CA 1
ATOM 1562 C C . ASN A 1 200 ? -10.869 -20.688 -4.898 1.00 94.50 200 ASN A C 1
ATOM 1564 O O . ASN A 1 200 ? -10.686 -20.111 -5.962 1.00 94.50 200 ASN A O 1
ATOM 1568 N N . ASP A 1 201 ? -10.496 -21.958 -4.714 1.00 92.31 201 ASP A N 1
ATOM 1569 C CA . ASP A 1 201 ? -9.920 -22.823 -5.760 1.00 92.31 201 ASP A CA 1
ATOM 1570 C C . ASP A 1 201 ? -8.754 -22.204 -6.577 1.00 92.31 201 ASP A C 1
ATOM 1572 O O . ASP A 1 201 ? -8.565 -22.498 -7.761 1.00 92.31 201 ASP A O 1
ATOM 1576 N N . GLY A 1 202 ? -7.916 -21.388 -5.926 1.00 93.12 202 GLY A N 1
ATOM 1577 C CA . GLY A 1 202 ? -6.760 -20.722 -6.543 1.00 93.12 202 GLY A CA 1
ATOM 1578 C C . GLY A 1 202 ? -7.099 -19.434 -7.299 1.00 93.12 202 GLY A C 1
ATOM 1579 O O . GLY A 1 202 ? -6.212 -18.852 -7.918 1.00 93.12 202 GLY A O 1
ATOM 1580 N N . GLU A 1 203 ? -8.354 -18.991 -7.263 1.00 97.31 203 GLU A N 1
ATOM 1581 C CA . GLU A 1 203 ? -8.766 -17.627 -7.594 1.00 97.31 203 GLU A CA 1
ATOM 1582 C C . GLU A 1 203 ? -8.776 -16.791 -6.312 1.00 97.31 203 GLU A C 1
ATOM 1584 O O . GLU A 1 203 ? -9.117 -17.296 -5.237 1.00 97.31 203 GLU A O 1
ATOM 1589 N N . TYR A 1 204 ? -8.417 -15.516 -6.422 1.00 97.06 204 TYR A N 1
ATOM 1590 C CA . TYR A 1 204 ? -8.500 -14.571 -5.316 1.00 97.06 204 TYR A CA 1
ATOM 1591 C C . TYR A 1 204 ? -9.080 -13.236 -5.776 1.00 97.06 204 TYR A C 1
ATOM 1593 O O . TYR A 1 204 ? -9.005 -12.870 -6.949 1.00 97.06 204 TYR A O 1
ATOM 1601 N N . ALA A 1 205 ? -9.647 -12.500 -4.832 1.00 98.00 205 ALA A N 1
ATOM 1602 C CA . ALA A 1 205 ? -10.055 -11.117 -4.998 1.00 98.00 205 ALA A CA 1
ATOM 1603 C C . ALA A 1 205 ? -9.526 -10.292 -3.833 1.00 98.00 205 ALA A C 1
ATOM 1605 O O . ALA A 1 205 ? -9.324 -10.819 -2.735 1.00 98.00 205 ALA A O 1
ATOM 1606 N N . TYR A 1 206 ? -9.289 -9.014 -4.092 1.00 96.75 206 TYR A N 1
ATOM 1607 C CA . TYR A 1 206 ? -8.793 -8.072 -3.106 1.00 96.75 206 TYR A CA 1
ATOM 1608 C C . TYR A 1 206 ? -9.554 -6.757 -3.200 1.00 96.75 206 TYR A C 1
ATOM 1610 O O . TYR A 1 206 ? -9.876 -6.303 -4.297 1.00 96.75 206 TYR A O 1
ATOM 1618 N N . GLU A 1 207 ? -9.801 -6.156 -2.048 1.00 96.69 207 GLU A N 1
ATOM 1619 C CA . GLU A 1 207 ? -10.387 -4.834 -1.886 1.00 96.69 207 GLU A CA 1
ATOM 1620 C C . GLU A 1 207 ? -9.600 -4.108 -0.795 1.00 96.69 207 GLU A C 1
ATOM 1622 O O . GLU A 1 207 ? -9.378 -4.657 0.285 1.00 96.69 207 GLU A O 1
ATOM 1627 N N . LEU A 1 208 ? -9.167 -2.887 -1.080 1.00 96.00 208 LEU A N 1
ATOM 1628 C CA . LEU A 1 208 ? -8.515 -1.985 -0.141 1.00 96.00 208 LEU A CA 1
ATOM 1629 C C . LEU A 1 208 ? -9.113 -0.595 -0.320 1.00 96.00 208 LEU A C 1
ATOM 1631 O O . LEU A 1 208 ? -9.022 -0.027 -1.406 1.00 96.00 208 LEU A O 1
ATOM 1635 N N . SER A 1 209 ? -9.681 -0.029 0.738 1.00 94.75 209 SER A N 1
ATOM 1636 C CA . SER A 1 209 ? -10.194 1.334 0.727 1.00 94.75 209 SER A CA 1
ATOM 1637 C C . SER A 1 209 ? -9.718 2.150 1.921 1.00 94.75 209 SER A C 1
ATOM 1639 O O . SER A 1 209 ? -9.508 1.636 3.024 1.00 94.75 209 SER A O 1
ATOM 1641 N N . PHE A 1 210 ? -9.578 3.450 1.677 1.00 92.12 210 PHE A N 1
ATOM 1642 C CA . PHE A 1 210 ? -9.436 4.478 2.700 1.00 92.12 210 PHE A CA 1
ATOM 1643 C C . PHE A 1 210 ? -10.521 5.525 2.469 1.00 92.12 210 PHE A C 1
ATOM 1645 O O . PHE A 1 210 ? -10.640 6.056 1.363 1.00 92.12 210 PHE A O 1
ATOM 1652 N N . GLY A 1 211 ? -11.293 5.827 3.510 1.00 90.31 211 GLY A N 1
ATOM 1653 C CA . GLY A 1 211 ? -12.503 6.640 3.411 1.00 90.31 211 GLY A CA 1
ATOM 1654 C C . GLY A 1 211 ? -13.739 5.845 2.982 1.00 90.31 211 GLY A C 1
ATOM 1655 O O . GLY A 1 211 ? -13.671 4.659 2.652 1.00 90.31 211 GLY A O 1
ATOM 1656 N N . ASP A 1 212 ? -14.892 6.512 3.020 1.00 89.44 212 ASP A N 1
ATOM 1657 C CA . ASP A 1 212 ? -16.184 5.878 2.779 1.00 89.44 212 ASP A CA 1
ATOM 1658 C C . ASP A 1 212 ? -16.497 5.810 1.282 1.00 89.44 212 ASP A C 1
ATOM 1660 O O . ASP A 1 212 ? -16.856 6.807 0.656 1.00 89.44 212 ASP A O 1
ATOM 1664 N N . THR A 1 213 ? -16.390 4.608 0.716 1.00 86.62 213 THR A N 1
ATOM 1665 C CA . THR A 1 213 ? -16.689 4.332 -0.701 1.00 86.62 213 THR A CA 1
ATOM 1666 C C . THR A 1 213 ? -18.171 4.490 -1.054 1.00 86.62 213 THR A C 1
ATOM 1668 O O . THR A 1 213 ? -18.526 4.521 -2.231 1.00 86.62 213 THR A O 1
ATOM 1671 N N . GLN A 1 214 ? -19.059 4.582 -0.057 1.00 85.00 214 GLN A N 1
ATOM 1672 C CA . GLN A 1 214 ? -20.490 4.818 -0.259 1.00 85.00 214 GLN A CA 1
ATOM 1673 C C . GLN A 1 214 ? -20.852 6.310 -0.240 1.00 85.00 214 GLN A C 1
ATOM 1675 O O . GLN A 1 214 ? -21.989 6.661 -0.574 1.00 85.00 214 GLN A O 1
ATOM 1680 N N . ASP A 1 215 ? -19.927 7.196 0.142 1.00 82.44 215 ASP A N 1
ATOM 1681 C CA . ASP A 1 215 ? -20.152 8.639 0.103 1.00 82.44 215 ASP A CA 1
ATOM 1682 C C . ASP A 1 215 ? -19.909 9.179 -1.315 1.00 82.44 215 ASP A C 1
ATOM 1684 O O . ASP A 1 215 ? -18.774 9.368 -1.746 1.00 82.44 215 ASP A O 1
ATOM 1688 N N . GLU A 1 216 ? -20.996 9.484 -2.037 1.00 70.50 216 GLU A N 1
ATOM 1689 C CA . GLU A 1 216 ? -20.955 10.077 -3.388 1.00 70.50 216 GLU A CA 1
ATOM 1690 C C . GLU A 1 216 ? -20.165 11.399 -3.460 1.00 70.50 216 GLU A C 1
ATOM 1692 O O . GLU A 1 216 ? -19.776 11.825 -4.550 1.00 70.50 216 GLU A O 1
ATOM 1697 N N . TYR A 1 217 ? -19.968 12.076 -2.325 1.00 73.06 217 TYR A N 1
ATOM 1698 C CA . TYR A 1 217 ? -19.224 13.332 -2.224 1.00 73.06 217 TYR A CA 1
ATOM 1699 C C . TYR A 1 217 ? -17.928 13.198 -1.419 1.00 73.06 217 TYR A C 1
ATOM 1701 O O . TYR A 1 217 ? -17.234 14.202 -1.229 1.00 73.06 217 TYR A O 1
ATOM 1709 N N . GLY A 1 218 ? -17.619 11.993 -0.941 1.00 71.25 218 GLY A N 1
ATOM 1710 C CA . GLY A 1 218 ? -16.441 11.704 -0.144 1.00 71.25 218 GLY A CA 1
ATOM 1711 C C . GLY A 1 218 ? -15.187 11.617 -1.006 1.00 71.25 218 GLY A C 1
ATOM 1712 O O . GLY A 1 218 ? -15.201 11.109 -2.128 1.00 71.25 218 GLY A O 1
ATOM 1713 N N . GLU A 1 219 ? -14.073 12.096 -0.464 1.00 82.94 219 GLU A N 1
ATOM 1714 C CA . GLU A 1 219 ? -12.759 11.751 -0.993 1.00 82.94 219 GLU A CA 1
ATOM 1715 C C . GLU A 1 219 ? -12.372 10.393 -0.405 1.00 82.94 219 GLU A C 1
ATOM 1717 O O . GLU A 1 219 ? -12.090 10.279 0.787 1.00 82.94 219 GLU A O 1
ATOM 1722 N N . TYR A 1 220 ? -12.405 9.357 -1.240 1.00 90.38 220 TYR A N 1
ATOM 1723 C CA . TYR A 1 220 ? -11.914 8.029 -0.895 1.00 90.38 220 TYR A CA 1
ATOM 1724 C C . TYR A 1 220 ? -10.883 7.553 -1.910 1.00 90.38 220 TYR A C 1
ATOM 1726 O O . TYR A 1 220 ? -10.803 8.044 -3.040 1.00 90.38 220 TYR A O 1
ATOM 1734 N N . PHE A 1 221 ? -10.118 6.563 -1.477 1.00 92.25 221 PHE A N 1
ATOM 1735 C CA . PHE A 1 221 ? -9.252 5.735 -2.297 1.00 92.25 221 PHE A CA 1
ATOM 1736 C C . PHE A 1 221 ? -9.819 4.319 -2.290 1.00 92.25 221 PHE A C 1
ATOM 1738 O O . PHE A 1 221 ? -10.159 3.811 -1.222 1.00 92.25 221 PHE A O 1
ATOM 1745 N N . LEU A 1 222 ? -9.903 3.682 -3.454 1.00 95.19 222 LEU A N 1
ATOM 1746 C CA . LEU A 1 222 ? -10.306 2.287 -3.599 1.00 95.19 222 LEU A CA 1
ATOM 1747 C C . LEU A 1 222 ? -9.367 1.583 -4.579 1.00 95.19 222 LEU A C 1
ATOM 1749 O O . LEU A 1 222 ? -9.207 2.015 -5.717 1.00 95.19 222 LEU A O 1
ATOM 1753 N N . LEU A 1 223 ? -8.775 0.480 -4.138 1.00 96.44 223 LEU A N 1
ATOM 1754 C CA . LEU A 1 223 ? -8.074 -0.486 -4.968 1.00 96.44 223 LEU A CA 1
ATOM 1755 C C . LEU A 1 223 ? -8.834 -1.807 -4.888 1.00 96.44 223 LEU A C 1
ATOM 1757 O O . LEU A 1 223 ? -8.896 -2.423 -3.826 1.00 96.44 223 LEU A O 1
ATOM 1761 N N . GLU A 1 224 ? -9.379 -2.266 -6.004 1.00 97.12 224 GLU A N 1
ATOM 1762 C CA . GLU A 1 224 ? -10.080 -3.548 -6.060 1.00 97.12 224 GLU A CA 1
ATOM 1763 C C . GLU A 1 224 ? -9.681 -4.355 -7.287 1.00 97.12 224 GLU A C 1
ATOM 1765 O O . GLU A 1 224 ? -9.351 -3.808 -8.338 1.00 97.12 224 GLU A O 1
ATOM 1770 N N . GLY A 1 225 ? -9.690 -5.676 -7.166 1.00 97.50 225 GLY A N 1
ATOM 1771 C CA . GLY A 1 225 ? -9.284 -6.535 -8.265 1.00 97.50 225 GLY A CA 1
ATOM 1772 C C . GLY A 1 225 ? -9.416 -8.012 -7.969 1.00 97.50 225 GLY A C 1
ATOM 1773 O O . GLY A 1 225 ? -9.786 -8.434 -6.872 1.00 97.50 225 GLY A O 1
ATOM 1774 N N . ASN A 1 226 ? -9.111 -8.812 -8.980 1.00 97.88 226 ASN A N 1
ATOM 1775 C CA . ASN A 1 226 ? -9.093 -10.262 -8.875 1.00 97.88 226 ASN A CA 1
ATOM 1776 C C . ASN A 1 226 ? -7.929 -10.859 -9.655 1.00 97.88 226 ASN A C 1
ATOM 1778 O O . ASN A 1 226 ? -7.303 -10.209 -10.496 1.00 97.88 226 ASN A O 1
ATOM 1782 N N . GLY A 1 227 ? -7.634 -12.109 -9.333 1.00 97.69 227 GLY A N 1
ATOM 1783 C CA . GLY A 1 227 ? -6.475 -12.796 -9.847 1.00 97.69 227 GLY A CA 1
ATOM 1784 C C . GLY A 1 227 ? -6.495 -14.289 -9.581 1.00 97.69 227 GLY A C 1
ATOM 1785 O O . GLY A 1 227 ? -7.477 -14.862 -9.101 1.00 97.69 227 GLY A O 1
ATOM 1786 N N . THR A 1 228 ? -5.381 -14.928 -9.909 1.00 97.94 228 THR A N 1
ATOM 1787 C CA . THR A 1 228 ? -5.141 -16.339 -9.629 1.00 97.94 228 THR A CA 1
ATOM 1788 C C . THR A 1 228 ? -3.803 -16.525 -8.953 1.00 97.94 228 THR A C 1
ATOM 1790 O O . THR A 1 228 ? -2.827 -15.893 -9.342 1.00 97.94 228 THR A O 1
ATOM 1793 N N . GLU A 1 229 ? -3.740 -17.444 -7.997 1.00 96.19 229 GLU A N 1
ATOM 1794 C CA . GLU A 1 229 ? -2.498 -17.840 -7.347 1.00 96.19 229 GLU A CA 1
ATOM 1795 C C . GLU A 1 229 ? -2.230 -19.328 -7.582 1.00 96.19 229 GLU A C 1
ATOM 1797 O O . GLU A 1 229 ? -3.059 -20.201 -7.298 1.00 96.19 229 GLU A O 1
ATOM 1802 N N . ARG A 1 230 ? -1.058 -19.644 -8.142 1.00 94.50 230 ARG A N 1
ATOM 1803 C CA . ARG A 1 230 ? -0.649 -21.021 -8.444 1.00 94.50 230 ARG A CA 1
ATOM 1804 C C . ARG A 1 230 ? 0.817 -21.231 -8.115 1.00 94.50 230 ARG A C 1
ATOM 1806 O O . ARG A 1 230 ? 1.693 -20.573 -8.654 1.00 94.50 230 ARG A O 1
ATOM 1813 N N . ASN A 1 231 ? 1.091 -22.239 -7.289 1.00 93.06 231 ASN A N 1
ATOM 1814 C CA . ASN A 1 231 ? 2.444 -22.624 -6.867 1.00 93.06 231 ASN A CA 1
ATOM 1815 C C . ASN A 1 231 ? 3.243 -21.519 -6.136 1.00 93.06 231 ASN A C 1
ATOM 1817 O O . ASN A 1 231 ? 4.461 -21.648 -6.031 1.00 93.06 231 ASN A O 1
ATOM 1821 N N . GLY A 1 232 ? 2.572 -20.512 -5.566 1.00 93.75 232 GLY A N 1
ATOM 1822 C CA . GLY A 1 232 ? 3.207 -19.345 -4.936 1.00 93.75 232 GLY A CA 1
ATOM 1823 C C . GLY A 1 232 ? 3.482 -18.188 -5.900 1.00 93.75 232 GLY A C 1
ATOM 1824 O O . GLY A 1 232 ? 4.242 -17.298 -5.560 1.00 93.75 232 GLY A O 1
ATOM 1825 N N . LEU A 1 233 ? 2.908 -18.223 -7.108 1.00 97.19 233 LEU A N 1
ATOM 1826 C CA . LEU A 1 233 ? 2.933 -17.109 -8.052 1.00 97.19 233 LEU A CA 1
ATOM 1827 C C . LEU A 1 233 ? 1.517 -16.567 -8.225 1.00 97.19 233 LEU A C 1
ATOM 1829 O O . LEU A 1 233 ? 0.603 -17.346 -8.524 1.00 97.19 233 LEU A O 1
ATOM 1833 N N . ALA A 1 234 ? 1.353 -15.263 -8.037 1.00 97.44 234 ALA A N 1
ATOM 1834 C CA . ALA A 1 234 ? 0.094 -14.551 -8.186 1.00 97.44 234 ALA A CA 1
ATOM 1835 C C . ALA A 1 234 ? 0.084 -13.688 -9.456 1.00 97.44 234 ALA A C 1
ATOM 1837 O O . ALA A 1 234 ? 1.023 -12.944 -9.736 1.00 97.44 234 ALA A O 1
ATOM 1838 N N . ASP A 1 235 ? -1.016 -13.778 -10.195 1.00 98.31 235 ASP A N 1
ATOM 1839 C CA . ASP A 1 235 ? -1.357 -12.910 -11.320 1.00 98.31 235 ASP A CA 1
ATOM 1840 C C . ASP A 1 235 ? -2.678 -12.206 -10.999 1.00 98.31 235 ASP A C 1
ATOM 1842 O O . ASP A 1 235 ? -3.577 -12.845 -10.451 1.00 98.31 235 ASP A O 1
ATOM 1846 N N . GLY A 1 236 ? -2.854 -10.939 -11.371 1.00 98.06 236 GLY A N 1
ATOM 1847 C CA . GLY A 1 236 ? -4.091 -10.214 -11.082 1.00 98.06 236 GLY A CA 1
ATOM 1848 C C . GLY A 1 236 ? -4.257 -8.910 -11.848 1.00 98.06 236 GLY A C 1
ATOM 1849 O O . GLY A 1 236 ? -3.304 -8.360 -12.388 1.00 98.06 236 GLY A O 1
ATOM 1850 N N . ASN A 1 237 ? -5.492 -8.418 -11.891 1.00 98.25 237 ASN A N 1
ATOM 1851 C CA . ASN A 1 237 ? -5.837 -7.118 -12.456 1.00 98.25 237 ASN A CA 1
ATOM 1852 C C . ASN A 1 237 ? -6.607 -6.315 -11.416 1.00 98.25 237 ASN A C 1
ATOM 1854 O O . ASN A 1 237 ? -7.598 -6.802 -10.863 1.00 98.25 237 ASN A O 1
ATOM 1858 N N . PHE A 1 238 ? -6.158 -5.088 -11.184 1.00 98.00 238 PHE A N 1
ATOM 1859 C CA . PHE A 1 238 ? -6.689 -4.198 -10.167 1.00 98.00 238 PHE A CA 1
ATOM 1860 C C . PHE A 1 238 ? -7.027 -2.844 -10.771 1.00 98.00 238 PHE A C 1
ATOM 1862 O O . PHE A 1 238 ? -6.333 -2.343 -11.656 1.00 98.00 238 PHE A O 1
ATOM 1869 N N . ILE A 1 239 ? -8.096 -2.248 -10.272 1.00 96.75 239 ILE A N 1
ATOM 1870 C CA . ILE A 1 239 ? -8.556 -0.915 -10.622 1.00 96.75 239 ILE A CA 1
ATOM 1871 C C . ILE A 1 239 ? -8.284 -0.018 -9.429 1.00 96.75 239 ILE A C 1
ATOM 1873 O O . ILE A 1 239 ? -8.586 -0.378 -8.293 1.00 96.75 239 ILE A O 1
ATOM 1877 N N . LEU A 1 240 ? -7.721 1.149 -9.715 1.00 94.75 240 LEU A N 1
ATOM 1878 C CA . LEU A 1 240 ? -7.548 2.216 -8.754 1.00 94.75 240 LEU A CA 1
ATOM 1879 C C . LEU A 1 240 ? -8.585 3.308 -9.015 1.00 94.75 240 LEU A C 1
ATOM 1881 O O . LEU A 1 240 ? -8.657 3.862 -10.115 1.00 94.75 240 LEU A O 1
ATOM 1885 N N . GLU A 1 241 ? -9.348 3.648 -7.988 1.00 92.69 241 GLU A N 1
ATOM 1886 C CA . GLU A 1 241 ? -10.399 4.652 -8.015 1.00 92.69 241 GLU A CA 1
ATOM 1887 C C . GLU A 1 241 ? -10.188 5.700 -6.921 1.00 92.69 241 GLU A C 1
ATOM 1889 O O . GLU A 1 241 ? -9.825 5.382 -5.786 1.00 92.69 241 GLU A O 1
ATOM 1894 N N . THR A 1 242 ? -10.430 6.964 -7.272 1.00 89.06 242 THR A N 1
ATOM 1895 C CA . THR A 1 242 ? -10.512 8.062 -6.307 1.00 89.06 242 THR A CA 1
ATOM 1896 C C . THR A 1 242 ? -11.732 8.920 -6.604 1.00 89.06 242 THR A C 1
ATOM 1898 O O . THR A 1 242 ? -12.040 9.185 -7.768 1.00 89.06 242 THR A O 1
ATOM 1901 N N . ALA A 1 243 ? -12.459 9.329 -5.560 1.00 83.00 243 ALA A N 1
ATOM 1902 C CA . ALA A 1 243 ? -13.653 10.179 -5.678 1.00 83.00 243 ALA A CA 1
ATOM 1903 C C . ALA A 1 243 ? -14.648 9.718 -6.778 1.00 83.00 243 ALA A C 1
ATOM 1905 O O . ALA A 1 243 ? -15.143 10.525 -7.572 1.00 83.00 243 ALA A O 1
ATOM 1906 N N . GLY A 1 244 ? -14.899 8.406 -6.874 1.00 83.62 244 GLY A N 1
ATOM 1907 C CA . GLY A 1 244 ? -15.810 7.812 -7.864 1.00 83.62 244 GLY A CA 1
ATOM 1908 C C . GLY A 1 244 ? -15.303 7.787 -9.308 1.00 83.62 244 GLY A C 1
ATOM 1909 O O . GLY A 1 244 ? -16.094 7.573 -10.230 1.00 83.62 244 GLY A O 1
ATOM 1910 N N . GLN A 1 245 ? -14.014 8.045 -9.540 1.00 88.50 245 GLN A N 1
ATOM 1911 C CA . GLN A 1 245 ? -13.394 7.984 -10.861 1.00 88.50 245 GLN A CA 1
ATOM 1912 C C . GLN A 1 245 ? -12.245 6.981 -10.884 1.00 88.50 245 GLN A C 1
ATOM 1914 O O . GLN A 1 245 ? -11.302 7.079 -10.102 1.00 88.50 245 GLN A O 1
ATOM 1919 N N . THR A 1 246 ? -12.275 6.053 -11.841 1.00 92.44 246 THR A N 1
ATOM 1920 C CA . THR A 1 246 ? -11.116 5.210 -12.137 1.00 92.44 246 THR A CA 1
ATOM 1921 C C . THR A 1 246 ? -9.948 6.083 -12.589 1.00 92.44 246 THR A C 1
ATOM 1923 O O . THR A 1 246 ? -10.005 6.711 -13.649 1.00 92.44 246 THR A O 1
ATOM 1926 N N . VAL A 1 247 ? -8.881 6.105 -11.793 1.00 92.31 247 VAL A N 1
ATOM 1927 C CA . VAL A 1 247 ? -7.666 6.873 -12.082 1.00 92.31 247 VAL A CA 1
ATOM 1928 C C . VAL A 1 247 ? -6.548 6.013 -12.658 1.00 92.31 247 VAL A C 1
ATOM 1930 O O . VAL A 1 247 ? -5.624 6.547 -13.269 1.00 92.31 247 VAL A O 1
ATOM 1933 N N . GLY A 1 248 ? -6.619 4.691 -12.509 1.00 93.75 248 GLY A N 1
ATOM 1934 C CA . GLY A 1 248 ? -5.596 3.794 -13.027 1.00 93.75 248 GLY A CA 1
ATOM 1935 C C . GLY A 1 248 ? -5.978 2.323 -12.963 1.00 93.75 248 GLY A C 1
ATOM 1936 O O . GLY A 1 248 ? -6.975 1.940 -12.355 1.00 93.75 248 GLY A O 1
ATOM 1937 N N . GLN A 1 249 ? -5.164 1.506 -13.617 1.00 96.50 249 GLN A N 1
ATOM 1938 C CA . GLN A 1 249 ? -5.240 0.051 -13.603 1.00 96.50 249 GLN A CA 1
ATOM 1939 C C . GLN A 1 249 ? -3.844 -0.514 -13.355 1.00 96.50 249 GLN A C 1
ATOM 1941 O O . GLN A 1 249 ? -2.861 0.021 -13.875 1.00 96.50 249 GLN A O 1
ATOM 1946 N N . ILE A 1 250 ? -3.773 -1.588 -12.575 1.00 97.56 250 ILE A N 1
ATOM 1947 C CA . ILE A 1 250 ? -2.545 -2.303 -12.240 1.00 97.56 250 ILE A CA 1
ATOM 1948 C C . ILE A 1 250 ? -2.726 -3.762 -12.647 1.00 97.56 250 ILE A C 1
ATOM 1950 O O . ILE A 1 250 ? -3.597 -4.459 -12.131 1.00 97.56 250 ILE A O 1
ATOM 1954 N N . GLU A 1 251 ? -1.895 -4.227 -13.566 1.00 98.19 251 GLU A N 1
ATOM 1955 C CA . GLU A 1 251 ? -1.759 -5.634 -13.922 1.00 98.19 251 GLU A CA 1
ATOM 1956 C C . GLU A 1 251 ? -0.524 -6.189 -13.207 1.00 98.19 251 GLU A C 1
ATOM 1958 O O . GLU A 1 251 ? 0.564 -5.617 -13.278 1.00 98.19 251 GLU A O 1
ATOM 1963 N N . VAL A 1 252 ? -0.703 -7.290 -12.486 1.00 98.12 252 VAL A N 1
ATOM 1964 C CA . VAL A 1 252 ? 0.350 -7.998 -11.757 1.00 98.12 252 VAL A CA 1
ATOM 1965 C C . VAL A 1 252 ? 0.540 -9.349 -12.423 1.00 98.12 252 VAL A C 1
ATOM 1967 O O . VAL A 1 252 ? -0.431 -10.075 -12.624 1.00 98.12 252 VAL A O 1
ATOM 1970 N N . THR A 1 253 ? 1.779 -9.689 -12.763 1.00 98.19 253 THR A N 1
ATOM 1971 C CA . THR A 1 253 ? 2.130 -10.973 -13.374 1.00 98.19 253 THR A CA 1
ATOM 1972 C C . THR A 1 253 ? 3.270 -11.628 -12.608 1.00 98.19 253 THR A C 1
ATOM 1974 O O . THR A 1 253 ? 4.310 -11.009 -12.377 1.00 98.19 253 THR A O 1
ATOM 1977 N N . GLY A 1 254 ? 3.089 -12.900 -12.255 1.00 97.69 254 GLY A N 1
ATOM 1978 C CA . GLY A 1 254 ? 4.127 -13.736 -11.658 1.00 97.69 254 GLY A CA 1
ATOM 1979 C C . GLY A 1 254 ? 4.682 -13.220 -10.331 1.00 97.69 254 GLY A C 1
ATOM 1980 O O . GLY A 1 254 ? 5.864 -13.430 -10.073 1.00 97.69 254 GLY A O 1
ATOM 1981 N N . TYR A 1 255 ? 3.867 -12.553 -9.511 1.00 97.31 255 TYR A N 1
ATOM 1982 C CA . TYR A 1 255 ? 4.290 -12.067 -8.198 1.00 97.31 255 TYR A CA 1
ATOM 1983 C C . TYR A 1 255 ? 4.567 -13.236 -7.244 1.00 97.31 255 TYR A C 1
ATOM 1985 O O . TYR A 1 255 ? 3.671 -14.045 -6.997 1.00 97.31 255 TYR A O 1
ATOM 1993 N N . ASP A 1 256 ? 5.790 -13.347 -6.723 1.00 96.75 256 ASP A N 1
ATOM 1994 C CA . ASP A 1 256 ? 6.186 -14.436 -5.822 1.00 96.75 256 ASP A CA 1
ATOM 1995 C C . ASP A 1 256 ? 5.712 -14.163 -4.390 1.00 96.75 256 ASP A C 1
ATOM 1997 O O . ASP A 1 256 ? 6.345 -13.439 -3.619 1.00 96.75 256 ASP A O 1
ATOM 2001 N N . THR A 1 257 ? 4.585 -14.775 -4.026 1.00 93.06 257 THR A N 1
ATOM 2002 C CA . THR A 1 257 ? 3.955 -14.591 -2.713 1.00 93.06 257 THR A CA 1
ATOM 2003 C C . THR A 1 257 ? 4.769 -15.198 -1.578 1.00 93.06 257 THR A C 1
ATOM 2005 O O . THR A 1 257 ? 4.608 -14.772 -0.440 1.00 93.06 257 THR A O 1
ATOM 2008 N N . LYS A 1 258 ? 5.663 -16.154 -1.861 1.00 92.50 258 LYS A N 1
ATOM 2009 C CA . LYS A 1 258 ? 6.532 -16.757 -0.840 1.00 92.50 258 LYS A CA 1
ATOM 2010 C C . LYS A 1 258 ? 7.757 -15.904 -0.585 1.00 92.50 258 LYS A C 1
ATOM 2012 O O . LYS A 1 258 ? 8.119 -15.714 0.564 1.00 92.50 258 LYS A O 1
ATOM 2017 N N . ALA A 1 259 ? 8.378 -15.387 -1.644 1.00 89.69 259 ALA A N 1
ATOM 2018 C CA . ALA A 1 259 ? 9.497 -14.462 -1.499 1.00 89.69 259 ALA A CA 1
ATOM 2019 C C . ALA A 1 259 ? 9.069 -13.203 -0.719 1.00 89.69 259 ALA A C 1
ATOM 2021 O O . ALA A 1 259 ? 9.818 -12.710 0.121 1.00 89.69 259 ALA A O 1
ATOM 2022 N N . ALA A 1 260 ? 7.827 -12.755 -0.918 1.00 87.62 260 ALA A N 1
ATOM 2023 C CA . ALA A 1 260 ? 7.251 -11.637 -0.181 1.00 87.62 260 ALA A CA 1
ATOM 2024 C C . ALA A 1 260 ? 7.162 -11.859 1.341 1.00 87.62 260 ALA A C 1
ATOM 2026 O O . ALA A 1 260 ? 7.261 -10.889 2.090 1.00 87.62 260 ALA A O 1
ATOM 2027 N N . GLU A 1 261 ? 7.013 -13.104 1.818 1.00 84.56 261 GLU A N 1
ATOM 2028 C CA . GLU A 1 261 ? 7.041 -13.417 3.261 1.00 84.56 261 GLU A CA 1
ATOM 2029 C C . GLU A 1 261 ? 8.410 -13.104 3.887 1.00 84.56 261 GLU A C 1
ATOM 2031 O O . GLU A 1 261 ? 8.482 -12.749 5.063 1.00 84.56 261 GLU A O 1
ATOM 2036 N N . ASP A 1 262 ? 9.476 -13.177 3.085 1.00 83.62 262 ASP A N 1
ATOM 2037 C CA . ASP A 1 262 ? 10.849 -12.836 3.464 1.00 83.62 262 ASP A CA 1
ATOM 2038 C C . ASP A 1 262 ? 11.207 -11.371 3.116 1.00 83.62 262 ASP A C 1
ATOM 2040 O O . ASP A 1 262 ? 12.371 -10.979 3.187 1.00 83.62 262 ASP A O 1
ATOM 2044 N N . GLY A 1 263 ? 10.222 -10.548 2.729 1.00 77.44 263 GLY A N 1
ATOM 2045 C CA . GLY A 1 263 ? 10.418 -9.139 2.367 1.00 77.44 263 GLY A CA 1
ATOM 2046 C C . GLY A 1 263 ? 10.971 -8.904 0.956 1.00 77.44 263 GLY A C 1
ATOM 2047 O O . GLY A 1 263 ? 11.337 -7.778 0.628 1.00 77.44 263 GLY A O 1
ATOM 2048 N N . LEU A 1 264 ? 11.022 -9.939 0.112 1.00 84.12 264 LEU A N 1
ATOM 2049 C CA . LEU A 1 264 ? 11.521 -9.853 -1.262 1.00 84.12 264 LEU A CA 1
ATOM 2050 C C . LEU A 1 264 ? 10.378 -9.561 -2.247 1.00 84.12 264 LEU A C 1
ATOM 2052 O O . LEU A 1 264 ? 9.375 -10.275 -2.298 1.00 84.12 264 LEU A O 1
ATOM 2056 N N . LEU A 1 265 ? 10.549 -8.536 -3.080 1.00 88.44 265 LEU A N 1
ATOM 2057 C CA . LEU A 1 265 ? 9.601 -8.122 -4.109 1.00 88.44 265 LEU A CA 1
ATOM 2058 C C . LEU A 1 265 ? 10.011 -8.688 -5.475 1.00 88.44 265 LEU A C 1
ATOM 2060 O O . LEU A 1 265 ? 10.905 -8.171 -6.136 1.00 88.44 265 LEU A O 1
ATOM 2064 N N . ASN A 1 266 ? 9.322 -9.740 -5.917 1.00 92.38 266 ASN A N 1
ATOM 2065 C CA . ASN A 1 266 ? 9.592 -10.410 -7.191 1.00 92.38 266 ASN A CA 1
ATOM 2066 C C . ASN A 1 266 ? 8.326 -10.467 -8.043 1.00 92.38 266 ASN A C 1
ATOM 2068 O O . ASN A 1 266 ? 7.344 -11.067 -7.614 1.00 92.38 266 ASN A O 1
ATOM 2072 N N . GLY A 1 267 ? 8.340 -9.884 -9.242 1.00 96.25 267 GLY A N 1
ATOM 2073 C CA . GLY A 1 267 ? 7.194 -9.901 -10.158 1.00 96.25 267 GLY A CA 1
ATOM 2074 C C . GLY A 1 267 ? 7.229 -8.787 -11.202 1.00 96.25 267 GLY A C 1
ATOM 2075 O O . GLY A 1 267 ? 8.138 -7.955 -11.216 1.00 96.25 267 GLY A O 1
ATOM 2076 N N . THR A 1 268 ? 6.218 -8.764 -12.071 1.00 97.81 268 THR A N 1
ATOM 2077 C CA . THR A 1 268 ? 6.008 -7.695 -13.057 1.00 97.81 268 THR A CA 1
ATOM 2078 C C . THR A 1 268 ? 4.718 -6.942 -12.753 1.00 97.81 268 THR A C 1
ATOM 2080 O O . THR A 1 268 ? 3.658 -7.546 -12.588 1.00 97.81 268 THR A O 1
ATOM 2083 N N . PHE A 1 269 ? 4.810 -5.616 -12.717 1.00 96.75 269 PHE A N 1
ATOM 2084 C CA . PHE A 1 269 ? 3.735 -4.687 -12.395 1.00 96.75 269 PHE A CA 1
ATOM 2085 C C . PHE A 1 269 ? 3.569 -3.707 -13.546 1.00 96.75 269 PHE A C 1
ATOM 2087 O O . PHE A 1 269 ? 4.479 -2.940 -13.856 1.00 96.75 269 PHE A O 1
ATOM 2094 N N . LYS A 1 270 ? 2.402 -3.705 -14.177 1.00 97.38 270 LYS A N 1
ATOM 2095 C CA . LYS A 1 270 ? 2.085 -2.805 -15.278 1.00 97.38 270 LYS A CA 1
ATOM 2096 C C . LYS A 1 270 ? 0.975 -1.855 -14.871 1.00 97.38 270 LYS A C 1
ATOM 2098 O O . LYS A 1 270 ? -0.135 -2.268 -14.558 1.00 97.38 270 LYS A O 1
ATOM 2103 N N . MET A 1 271 ? 1.278 -0.568 -14.909 1.00 96.38 271 MET A N 1
ATOM 2104 C CA . MET A 1 271 ? 0.382 0.519 -14.550 1.00 96.38 271 MET A CA 1
ATOM 2105 C C . MET A 1 271 ? -0.067 1.255 -15.810 1.00 96.38 271 MET A C 1
ATOM 2107 O O . MET A 1 271 ? 0.750 1.637 -16.649 1.00 96.38 271 MET A O 1
ATOM 2111 N N . THR A 1 272 ? -1.369 1.482 -15.942 1.00 95.25 272 THR A N 1
ATOM 2112 C CA . THR A 1 272 ? -1.962 2.267 -17.037 1.00 95.25 272 THR A CA 1
ATOM 2113 C C . THR A 1 272 ? -3.019 3.219 -16.489 1.00 95.25 272 THR A C 1
ATOM 2115 O O . THR A 1 272 ? -3.533 3.019 -15.388 1.00 95.25 272 THR A O 1
ATOM 2118 N N . SER A 1 273 ? -3.339 4.280 -17.229 1.00 92.31 273 SER A N 1
ATOM 2119 C CA . SER A 1 273 ? -4.382 5.228 -16.836 1.00 92.31 273 SER A CA 1
ATOM 2120 C C . SER A 1 273 ? -5.106 5.794 -18.048 1.00 92.31 273 SER A C 1
ATOM 2122 O O . SER A 1 273 ? -4.479 6.298 -18.977 1.00 92.31 273 SER A O 1
ATOM 2124 N N . ASP A 1 274 ? -6.437 5.779 -17.970 1.00 87.88 274 ASP A N 1
ATOM 2125 C CA . ASP A 1 274 ? -7.337 6.456 -18.908 1.00 87.88 274 ASP A CA 1
ATOM 2126 C C . ASP A 1 274 ? -8.036 7.669 -18.254 1.00 87.88 274 ASP A C 1
ATOM 2128 O O . ASP A 1 274 ? -9.061 8.162 -18.740 1.00 87.88 274 ASP A O 1
ATOM 2132 N N . ALA A 1 275 ? -7.496 8.168 -17.139 1.00 86.88 275 ALA A N 1
ATOM 2133 C CA . ALA A 1 275 ? -8.055 9.321 -16.435 1.00 86.88 275 ALA A CA 1
ATOM 2134 C C . ALA A 1 275 ? -7.806 10.636 -17.189 1.00 86.88 275 ALA A C 1
ATOM 2136 O O . ALA A 1 275 ? -8.655 11.528 -17.206 1.00 86.88 275 ALA A O 1
ATOM 2137 N N . ASP A 1 276 ? -6.654 10.735 -17.857 1.00 83.75 276 ASP A N 1
ATOM 2138 C CA . ASP A 1 276 ? -6.276 11.862 -18.705 1.00 83.75 276 ASP A CA 1
ATOM 2139 C C . ASP A 1 276 ? -6.098 11.379 -20.157 1.00 83.75 276 ASP A C 1
ATOM 2141 O O . ASP A 1 276 ? -5.310 10.463 -20.399 1.00 83.75 276 ASP A O 1
ATOM 2145 N N . PRO A 1 277 ? -6.771 11.994 -21.152 1.00 84.00 277 PRO A N 1
ATOM 2146 C CA . PRO A 1 277 ? -6.588 11.667 -22.567 1.00 84.00 277 PRO A CA 1
ATOM 2147 C C . PRO A 1 277 ? -5.136 11.704 -23.067 1.00 84.00 277 PRO A C 1
ATOM 2149 O O . PRO A 1 277 ? -4.829 11.082 -24.082 1.00 84.00 277 PRO A O 1
ATOM 2152 N N . SER A 1 278 ? -4.246 12.444 -22.400 1.00 80.75 278 SER A N 1
ATOM 2153 C CA . SER A 1 278 ? -2.812 12.485 -22.714 1.00 80.75 278 SER A CA 1
ATOM 2154 C C . SER A 1 278 ? -2.053 11.217 -22.310 1.00 80.75 278 SER A C 1
ATOM 2156 O O . SER A 1 278 ? -0.990 10.960 -22.871 1.00 80.75 278 SER A O 1
ATOM 2158 N N . LEU A 1 279 ? -2.608 10.412 -21.402 1.00 83.44 279 LEU A N 1
ATOM 2159 C CA . LEU A 1 279 ? -2.049 9.130 -20.969 1.00 83.44 279 LEU A CA 1
ATOM 2160 C C . LEU A 1 279 ? -2.597 7.943 -21.773 1.00 83.44 279 LEU A C 1
ATOM 2162 O O . LEU A 1 279 ? -2.130 6.823 -21.596 1.00 83.44 279 LEU A O 1
ATOM 2166 N N . TYR A 1 280 ? -3.537 8.170 -22.698 1.00 86.44 280 TYR A N 1
ATOM 2167 C CA . TYR A 1 280 ? -4.181 7.086 -23.444 1.00 86.44 280 TYR A CA 1
ATOM 2168 C C . TYR A 1 280 ? -3.173 6.272 -24.246 1.00 86.44 280 TYR A C 1
ATOM 2170 O O . TYR A 1 280 ? -2.426 6.798 -25.075 1.00 86.44 280 TYR A O 1
ATOM 2178 N N . GLY A 1 281 ? -3.197 4.961 -24.011 1.00 85.06 281 GLY A N 1
ATOM 2179 C CA . GLY A 1 281 ? -2.267 4.019 -24.617 1.00 85.06 281 GLY A CA 1
ATOM 2180 C C . GLY A 1 281 ? -0.848 4.104 -24.055 1.00 85.06 281 GLY A C 1
ATOM 2181 O O . GLY A 1 281 ? -0.000 3.361 -24.527 1.00 85.06 281 GLY A O 1
ATOM 2182 N N . TYR A 1 282 ? -0.552 4.955 -23.075 1.00 89.56 282 TYR A N 1
ATOM 2183 C CA . TYR A 1 282 ? 0.720 4.915 -22.358 1.00 89.56 282 TYR A CA 1
ATOM 2184 C C . TYR A 1 282 ? 0.616 4.031 -21.113 1.00 89.56 282 TYR A C 1
ATOM 2186 O O . TYR A 1 282 ? -0.451 3.870 -20.521 1.00 89.56 282 TYR A O 1
ATOM 2194 N N . GLY A 1 283 ? 1.743 3.452 -20.717 1.00 93.25 283 GLY A N 1
ATOM 2195 C CA . GLY A 1 283 ? 1.843 2.655 -19.502 1.00 93.25 283 GLY A CA 1
ATOM 2196 C C . GLY A 1 283 ? 3.250 2.670 -18.930 1.00 93.25 283 GLY A C 1
ATOM 2197 O O . GLY A 1 283 ? 4.197 3.089 -19.595 1.00 93.25 283 GLY A O 1
ATOM 2198 N N . LEU A 1 284 ? 3.372 2.203 -17.698 1.00 94.81 284 LEU A N 1
ATOM 2199 C CA . LEU A 1 284 ? 4.639 1.946 -17.031 1.00 94.81 284 LEU A CA 1
ATOM 2200 C C . LEU A 1 284 ? 4.666 0.470 -16.653 1.00 94.81 284 LEU A C 1
ATOM 2202 O O . LEU A 1 284 ? 3.749 0.005 -15.987 1.00 94.81 284 LEU A O 1
ATOM 2206 N N . GLU A 1 285 ? 5.681 -0.265 -17.079 1.00 97.00 285 GLU A N 1
ATOM 2207 C CA . GLU A 1 285 ? 5.891 -1.656 -16.680 1.00 97.00 285 GLU A CA 1
ATOM 2208 C C . GLU A 1 285 ? 7.176 -1.755 -15.871 1.00 97.00 285 GLU A C 1
ATOM 2210 O O . GLU A 1 285 ? 8.227 -1.306 -16.318 1.00 97.00 285 GLU A O 1
ATOM 2215 N N . ILE A 1 286 ? 7.079 -2.322 -14.676 1.00 94.38 286 ILE A N 1
ATOM 2216 C CA . ILE A 1 286 ? 8.185 -2.491 -13.744 1.00 94.38 286 ILE A CA 1
ATOM 2217 C C . ILE A 1 286 ? 8.324 -3.983 -13.475 1.00 94.38 286 ILE A C 1
ATOM 2219 O O . ILE A 1 286 ? 7.395 -4.614 -12.979 1.00 94.38 286 ILE A O 1
ATOM 2223 N N . THR A 1 287 ? 9.475 -4.557 -13.800 1.00 95.94 287 THR A N 1
ATOM 2224 C CA . THR A 1 287 ? 9.831 -5.923 -13.403 1.00 95.94 287 THR A CA 1
ATOM 2225 C C . THR A 1 287 ? 10.902 -5.859 -12.336 1.00 95.94 287 THR A C 1
ATOM 2227 O O . THR A 1 287 ? 11.941 -5.247 -12.566 1.00 95.94 287 THR A O 1
ATOM 2230 N N . ILE A 1 288 ? 10.652 -6.493 -11.195 1.00 92.00 288 ILE A N 1
ATOM 2231 C CA . ILE A 1 288 ? 11.543 -6.484 -10.033 1.00 92.00 288 ILE A CA 1
ATOM 2232 C C . ILE A 1 288 ? 11.956 -7.920 -9.728 1.00 92.00 288 ILE A C 1
ATOM 2234 O O . ILE A 1 288 ? 11.132 -8.839 -9.760 1.00 92.00 288 ILE A O 1
ATOM 2238 N N . SER A 1 289 ? 13.245 -8.096 -9.456 1.00 90.25 289 SER A N 1
ATOM 2239 C CA . SER A 1 289 ? 13.831 -9.318 -8.923 1.00 90.25 289 SER A CA 1
ATOM 2240 C C . SER A 1 289 ? 14.770 -8.954 -7.777 1.00 90.25 289 SER A C 1
ATOM 2242 O O . SER A 1 289 ? 15.871 -8.459 -8.013 1.00 90.25 289 SER A O 1
ATOM 2244 N N . SER A 1 290 ? 14.348 -9.205 -6.546 1.00 86.06 290 SER A N 1
ATOM 2245 C CA . SER A 1 290 ? 15.128 -9.014 -5.326 1.00 86.06 290 SER A CA 1
ATOM 2246 C C . SER A 1 290 ? 15.616 -10.339 -4.734 1.00 86.06 290 SER A C 1
ATOM 2248 O O . SER A 1 290 ? 14.865 -11.316 -4.638 1.00 86.06 290 SER A O 1
ATOM 2250 N N . GLU A 1 291 ? 16.856 -10.323 -4.266 1.00 84.81 291 GLU A N 1
ATOM 2251 C CA . GLU A 1 291 ? 17.495 -11.314 -3.404 1.00 84.81 291 GLU A CA 1
ATOM 2252 C C . GLU A 1 291 ? 17.936 -10.633 -2.091 1.00 84.81 291 GLU A C 1
ATOM 2254 O O . GLU A 1 291 ? 17.782 -9.425 -1.931 1.00 84.81 291 GLU A O 1
ATOM 2259 N N . GLU A 1 292 ? 18.506 -11.392 -1.152 1.00 79.44 292 GLU A N 1
ATOM 2260 C CA . GLU A 1 292 ? 18.910 -10.897 0.180 1.00 79.44 292 GLU A CA 1
ATOM 2261 C C . GLU A 1 292 ? 19.844 -9.670 0.132 1.00 79.44 292 GLU A C 1
ATOM 2263 O O . GLU A 1 292 ? 19.771 -8.795 0.989 1.00 79.44 292 GLU A O 1
ATOM 2268 N N . ASP A 1 293 ? 20.724 -9.599 -0.865 1.00 77.69 293 ASP A N 1
ATOM 2269 C CA . ASP A 1 293 ? 21.785 -8.594 -0.985 1.00 77.69 293 ASP A CA 1
ATOM 2270 C C . ASP A 1 293 ? 21.752 -7.829 -2.319 1.00 77.69 293 ASP A C 1
ATOM 2272 O O . ASP A 1 293 ? 22.705 -7.111 -2.649 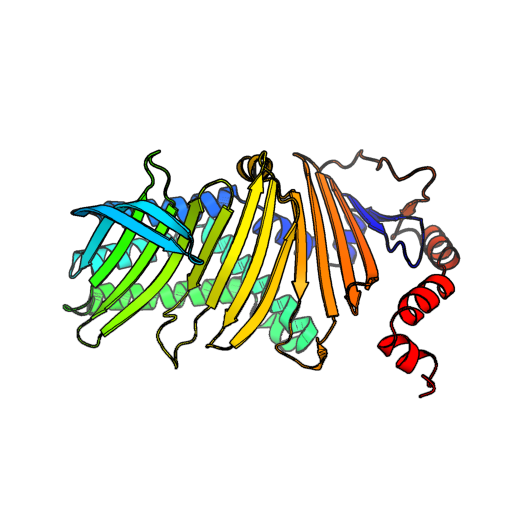1.00 77.69 293 ASP A O 1
ATOM 2276 N N . SER A 1 294 ? 20.692 -8.004 -3.116 1.00 76.81 294 SER A N 1
ATOM 2277 C CA . SER A 1 294 ? 20.601 -7.386 -4.437 1.00 76.81 294 SER A CA 1
ATOM 2278 C C . SER A 1 294 ? 19.194 -7.187 -4.952 1.00 76.81 294 SER A C 1
ATOM 2280 O O . SER A 1 294 ? 18.299 -7.979 -4.678 1.00 76.81 294 SER A O 1
ATOM 2282 N N . VAL A 1 295 ? 19.025 -6.159 -5.777 1.00 82.19 295 VAL A N 1
ATOM 2283 C CA . VAL A 1 295 ? 17.786 -5.905 -6.508 1.00 82.19 295 VAL A CA 1
ATOM 2284 C C . VAL A 1 295 ? 18.126 -5.591 -7.957 1.00 82.19 295 VAL A C 1
ATOM 2286 O O . VAL A 1 295 ? 19.010 -4.785 -8.247 1.00 82.19 295 VAL A O 1
ATOM 2289 N N . THR A 1 296 ? 17.426 -6.253 -8.873 1.00 84.94 296 THR A N 1
ATOM 2290 C CA . THR A 1 296 ? 17.410 -5.921 -10.298 1.00 84.94 296 THR A CA 1
ATOM 2291 C C . THR A 1 296 ? 16.028 -5.418 -10.674 1.00 84.94 296 THR A C 1
ATOM 2293 O O . THR A 1 296 ? 15.028 -6.082 -10.401 1.00 84.94 296 THR A O 1
ATOM 2296 N N . GLU A 1 297 ? 15.976 -4.276 -11.348 1.00 85.88 297 GLU A N 1
ATOM 2297 C CA . GLU A 1 297 ? 14.739 -3.656 -11.806 1.00 85.88 297 GLU A CA 1
ATOM 2298 C C . GLU A 1 297 ? 14.819 -3.350 -13.299 1.00 85.88 297 GLU A C 1
ATOM 2300 O O . GLU A 1 297 ? 15.850 -2.923 -13.818 1.00 85.88 297 GLU A O 1
ATOM 2305 N N . SER A 1 298 ? 13.710 -3.546 -14.002 1.00 90.62 298 SER A N 1
ATOM 2306 C CA . SER A 1 298 ? 13.528 -3.094 -15.377 1.00 90.62 298 SER A CA 1
ATOM 2307 C C . SER A 1 298 ? 12.271 -2.246 -15.446 1.00 90.62 298 SER A C 1
ATOM 2309 O O . SER A 1 298 ? 11.174 -2.742 -15.196 1.00 90.62 298 SER A O 1
ATOM 2311 N N . ILE A 1 299 ? 12.437 -0.966 -15.764 1.00 91.62 299 ILE A N 1
ATOM 2312 C CA . ILE A 1 299 ? 11.368 0.028 -15.826 1.00 91.62 299 ILE A CA 1
ATOM 2313 C C . ILE A 1 299 ? 11.182 0.427 -17.285 1.00 91.62 299 ILE A C 1
ATOM 2315 O O . ILE A 1 299 ? 12.062 1.038 -17.886 1.00 91.62 299 ILE A O 1
ATOM 2319 N N . SER A 1 300 ? 10.032 0.104 -17.859 1.00 92.81 300 SER A N 1
ATOM 2320 C CA . SER A 1 300 ? 9.707 0.373 -19.256 1.00 92.81 300 SER A CA 1
ATOM 2321 C C . SER A 1 300 ? 8.556 1.359 -19.374 1.00 92.81 300 SER A C 1
ATOM 2323 O O . SER A 1 300 ? 7.469 1.137 -18.842 1.00 92.81 300 SER A O 1
ATOM 2325 N N . VAL A 1 301 ? 8.765 2.430 -20.138 1.00 90.44 301 VAL A N 1
ATOM 2326 C CA . VAL A 1 301 ? 7.667 3.277 -20.610 1.00 90.44 301 VAL A CA 1
ATOM 2327 C C . VAL A 1 301 ? 7.062 2.608 -21.833 1.00 90.44 301 VAL A C 1
ATOM 2329 O O . VAL A 1 301 ? 7.754 2.339 -22.818 1.00 90.44 301 VAL A O 1
ATOM 2332 N N . LEU A 1 302 ? 5.764 2.345 -21.775 1.00 90.12 302 LEU A N 1
ATOM 2333 C CA . LEU A 1 302 ? 5.009 1.687 -22.827 1.00 90.12 302 LEU A CA 1
ATOM 2334 C C . LEU A 1 302 ? 4.213 2.703 -23.642 1.00 90.12 302 LEU A C 1
ATOM 2336 O O . LEU A 1 302 ? 3.685 3.679 -23.112 1.00 90.12 302 LEU A O 1
ATOM 2340 N N . SER A 1 303 ? 4.063 2.425 -24.934 1.00 86.94 303 SER A N 1
ATOM 2341 C CA . SER A 1 303 ? 3.063 3.054 -25.788 1.00 86.94 303 SER A CA 1
ATOM 2342 C C . SER A 1 303 ? 2.373 1.996 -26.653 1.00 86.94 303 SER A C 1
ATOM 2344 O O . SER A 1 303 ? 2.981 1.416 -27.552 1.00 86.94 303 SER A O 1
ATOM 2346 N N . ASN A 1 304 ? 1.089 1.767 -26.391 1.00 85.06 304 ASN A N 1
ATOM 2347 C CA . ASN A 1 304 ? 0.243 0.688 -26.898 1.00 85.06 304 ASN A CA 1
ATOM 2348 C C . ASN A 1 304 ? 0.887 -0.686 -26.676 1.00 85.06 304 ASN A C 1
ATOM 2350 O O . ASN A 1 304 ? 1.056 -1.450 -27.624 1.00 85.06 304 ASN A O 1
ATOM 2354 N N . ASP A 1 305 ? 1.296 -0.950 -25.431 1.00 84.81 305 ASP A N 1
ATOM 2355 C CA . ASP A 1 305 ? 1.965 -2.186 -24.993 1.00 84.81 305 ASP A CA 1
ATOM 2356 C C . ASP A 1 305 ? 3.333 -2.460 -25.642 1.00 84.81 305 ASP A C 1
ATOM 2358 O O . ASP A 1 305 ? 3.879 -3.554 -25.527 1.00 84.81 305 ASP A O 1
ATOM 2362 N N . VAL A 1 306 ? 3.915 -1.463 -26.313 1.00 83.88 306 VAL A N 1
ATOM 2363 C CA . VAL A 1 306 ? 5.275 -1.531 -26.857 1.00 83.88 306 VAL A CA 1
ATOM 2364 C C . VAL A 1 306 ? 6.191 -0.665 -26.004 1.00 83.88 306 VAL A C 1
ATOM 2366 O O . VAL A 1 306 ? 5.942 0.534 -25.871 1.00 83.88 306 VAL A O 1
ATOM 2369 N N . ALA A 1 307 ? 7.251 -1.253 -25.448 1.00 85.81 307 ALA A N 1
ATOM 2370 C CA . ALA A 1 307 ? 8.287 -0.503 -24.746 1.00 85.81 307 ALA A CA 1
ATOM 2371 C C . ALA A 1 307 ? 8.969 0.479 -25.708 1.00 85.81 307 ALA A C 1
ATOM 2373 O O . ALA A 1 307 ? 9.492 0.088 -26.754 1.00 85.81 307 ALA A O 1
ATOM 2374 N N . ILE A 1 308 ? 8.920 1.766 -25.367 1.00 81.56 308 ILE A N 1
ATOM 2375 C CA . ILE A 1 308 ? 9.557 2.841 -26.139 1.00 81.56 308 ILE A CA 1
ATOM 2376 C C . ILE A 1 308 ? 10.879 3.295 -25.518 1.00 81.56 308 ILE A C 1
ATOM 2378 O O . ILE A 1 308 ? 11.724 3.846 -26.222 1.00 81.56 308 ILE A O 1
ATOM 2382 N N . ALA A 1 309 ? 11.049 3.065 -24.219 1.00 81.69 309 ALA A N 1
ATOM 2383 C CA . ALA A 1 309 ? 12.285 3.275 -23.485 1.00 81.69 309 ALA A CA 1
ATOM 2384 C C . ALA A 1 309 ? 12.284 2.361 -22.262 1.00 81.69 309 ALA A C 1
ATOM 2386 O O . ALA A 1 309 ? 11.277 2.311 -21.548 1.00 81.69 309 ALA A O 1
ATOM 2387 N N . THR A 1 310 ? 13.407 1.698 -22.014 1.00 87.19 310 THR A N 1
ATOM 2388 C CA . THR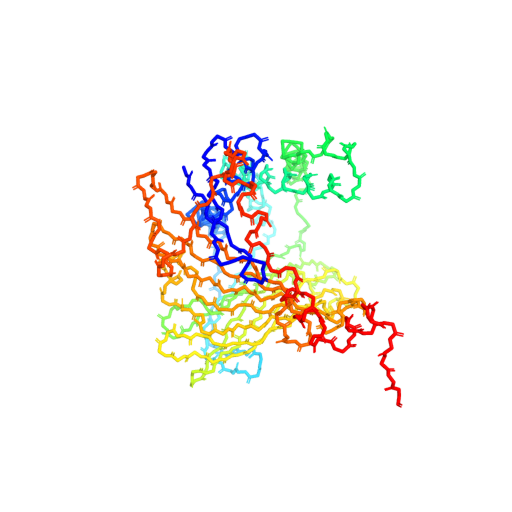 A 1 310 ? 13.602 0.848 -20.845 1.00 87.19 310 THR A CA 1
ATOM 2389 C C . THR A 1 310 ? 14.816 1.333 -20.064 1.00 87.19 310 THR A C 1
ATOM 2391 O O . THR A 1 310 ? 15.840 1.715 -20.628 1.00 87.19 310 THR A O 1
ATOM 2394 N N . LEU A 1 311 ? 14.696 1.337 -18.744 1.00 84.56 311 LEU A N 1
ATOM 2395 C CA . LEU A 1 311 ? 15.783 1.573 -17.812 1.00 84.56 311 LEU A CA 1
ATOM 2396 C C . LEU A 1 311 ? 15.985 0.298 -17.003 1.00 84.56 311 LEU A C 1
ATOM 2398 O O . LEU A 1 311 ? 15.078 -0.124 -16.291 1.00 84.56 311 LEU A O 1
ATOM 2402 N N . ASN A 1 312 ? 17.166 -0.301 -17.114 1.00 82.75 312 ASN A N 1
ATOM 2403 C CA . ASN A 1 312 ? 17.562 -1.406 -16.249 1.00 82.75 312 ASN A CA 1
ATOM 2404 C C . ASN A 1 312 ? 18.453 -0.871 -15.129 1.00 82.75 312 ASN A C 1
ATOM 2406 O O . ASN A 1 312 ? 19.394 -0.117 -15.400 1.00 82.75 312 ASN A O 1
ATOM 2410 N N . LEU A 1 313 ? 18.149 -1.281 -13.902 1.00 79.25 313 LEU A N 1
ATOM 2411 C CA . LEU A 1 313 ? 18.852 -0.922 -12.678 1.00 79.25 313 LEU A CA 1
ATOM 2412 C C . LEU A 1 313 ? 19.300 -2.202 -11.973 1.00 79.25 313 LEU A C 1
ATOM 2414 O O . LEU A 1 313 ? 18.536 -3.159 -11.868 1.00 79.25 313 LEU A O 1
ATOM 2418 N N . GLU A 1 314 ? 20.529 -2.207 -11.473 1.00 77.94 314 GLU A N 1
ATOM 2419 C CA . GLU A 1 314 ? 21.031 -3.234 -10.559 1.00 77.94 314 GLU A CA 1
ATOM 2420 C C . GLU A 1 314 ? 21.693 -2.538 -9.367 1.00 77.94 314 GLU A C 1
ATOM 2422 O O . GLU A 1 314 ? 22.594 -1.714 -9.552 1.00 77.94 314 GLU A O 1
ATOM 2427 N N . ASN A 1 315 ? 21.228 -2.865 -8.158 1.00 72.31 315 ASN A N 1
ATOM 2428 C CA . ASN A 1 315 ? 21.754 -2.363 -6.889 1.00 72.31 315 ASN A CA 1
ATOM 2429 C C . ASN A 1 315 ? 22.186 -3.545 -6.003 1.00 72.31 315 ASN A C 1
ATOM 2431 O O . ASN A 1 315 ? 21.454 -4.534 -5.891 1.00 72.31 315 ASN A O 1
ATOM 2435 N N . ARG A 1 316 ? 23.371 -3.449 -5.382 1.00 70.56 316 ARG A N 1
ATOM 2436 C CA . ARG A 1 316 ? 23.884 -4.411 -4.391 1.00 70.56 316 ARG A CA 1
ATOM 2437 C C . ARG A 1 316 ? 24.571 -3.704 -3.225 1.00 70.56 316 ARG A C 1
ATOM 2439 O O . ARG A 1 316 ? 25.277 -2.714 -3.411 1.00 70.56 316 ARG A O 1
ATOM 2446 N N . ALA A 1 317 ? 24.446 -4.289 -2.036 1.00 61.88 317 ALA A N 1
ATOM 2447 C CA . ALA A 1 317 ? 24.927 -3.707 -0.781 1.00 61.88 317 ALA A CA 1
ATOM 2448 C C . ALA A 1 317 ? 26.460 -3.795 -0.543 1.00 61.88 317 ALA A C 1
ATOM 2450 O O . ALA A 1 317 ? 26.92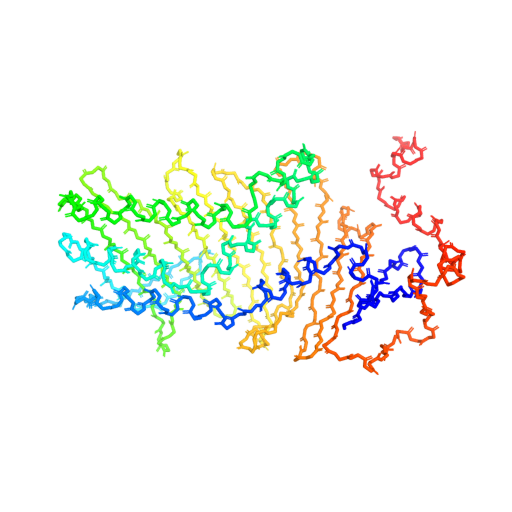9 -3.332 0.496 1.00 61.88 317 ALA A O 1
ATOM 2451 N N . ASP A 1 318 ? 27.266 -4.351 -1.463 1.00 61.25 318 ASP A N 1
ATOM 2452 C CA . ASP A 1 318 ? 28.708 -4.599 -1.245 1.00 61.25 318 ASP A CA 1
ATOM 2453 C C . ASP A 1 318 ? 29.610 -3.970 -2.332 1.00 61.25 318 ASP A C 1
ATOM 2455 O O . ASP A 1 318 ? 29.365 -4.126 -3.527 1.00 61.25 318 ASP A O 1
ATOM 2459 N N . SER A 1 319 ? 30.670 -3.256 -1.923 1.00 56.66 319 SER A N 1
ATOM 2460 C CA . SER A 1 319 ? 31.492 -2.379 -2.789 1.00 56.66 319 SER A CA 1
ATOM 2461 C C . SER A 1 319 ? 32.585 -3.083 -3.601 1.00 56.66 319 SER A C 1
ATOM 2463 O O . SER A 1 319 ? 33.267 -2.436 -4.387 1.00 56.66 319 SER A O 1
ATOM 2465 N N . ASP A 1 320 ? 32.805 -4.381 -3.378 1.00 57.88 320 ASP A N 1
ATOM 2466 C CA . ASP A 1 320 ? 33.784 -5.181 -4.134 1.00 57.88 320 ASP A CA 1
ATOM 2467 C C . ASP A 1 320 ? 33.123 -5.974 -5.283 1.00 57.88 320 ASP A C 1
ATOM 2469 O O . ASP A 1 320 ? 33.758 -6.824 -5.921 1.00 57.88 320 ASP A O 1
ATOM 2473 N N . TYR A 1 321 ? 31.834 -5.737 -5.531 1.00 57.16 321 TYR A N 1
ATOM 2474 C CA . TYR A 1 321 ? 31.073 -6.415 -6.569 1.00 57.16 321 TYR A CA 1
ATOM 2475 C C . TYR A 1 321 ? 31.424 -5.877 -7.960 1.00 57.16 321 TYR A C 1
ATOM 2477 O O . TYR A 1 321 ? 31.655 -4.699 -8.178 1.00 57.16 321 TYR A O 1
ATOM 2485 N N . THR A 1 322 ? 31.472 -6.768 -8.943 1.00 59.06 322 THR A N 1
ATOM 2486 C CA . THR A 1 322 ? 31.479 -6.399 -10.359 1.00 59.06 322 THR A CA 1
ATOM 2487 C C . THR A 1 322 ? 30.392 -7.242 -11.007 1.00 59.06 322 THR A C 1
ATOM 2489 O O . THR A 1 322 ? 30.462 -8.471 -10.881 1.00 59.06 322 THR A O 1
ATOM 2492 N N . PRO A 1 323 ? 29.391 -6.639 -11.666 1.00 56.62 323 PRO A N 1
ATOM 2493 C CA . PRO A 1 323 ? 28.227 -7.364 -12.131 1.00 56.62 323 PRO A CA 1
ATOM 2494 C C . PRO A 1 323 ? 28.590 -8.486 -13.086 1.00 56.62 323 PRO A C 1
ATOM 2496 O O . PRO A 1 323 ? 29.478 -8.364 -13.938 1.00 56.62 323 PRO A O 1
ATOM 2499 N N . SER A 1 324 ? 27.857 -9.593 -12.975 1.00 59.94 324 SER A N 1
ATOM 2500 C CA . SER A 1 324 ? 27.834 -10.610 -14.020 1.00 59.94 324 SER A CA 1
ATOM 2501 C C . SER A 1 324 ? 27.003 -10.092 -15.190 1.00 59.94 324 SER A C 1
ATOM 2503 O O . SER A 1 324 ? 25.856 -10.491 -15.387 1.00 59.94 324 SER A O 1
ATOM 2505 N N . LEU A 1 325 ? 27.579 -9.158 -15.943 1.00 62.22 325 LEU A N 1
ATOM 2506 C CA . LEU A 1 325 ? 26.906 -8.520 -17.062 1.00 62.22 325 LEU A CA 1
ATOM 2507 C C . LEU A 1 325 ? 26.561 -9.534 -18.163 1.00 62.22 325 LEU A C 1
ATOM 2509 O O . LEU A 1 325 ? 27.270 -10.535 -18.336 1.00 62.22 325 LEU A O 1
ATOM 2513 N N . PRO A 1 326 ? 25.507 -9.285 -18.960 1.00 61.16 326 PRO A N 1
ATOM 2514 C CA . PRO A 1 326 ? 25.191 -10.124 -20.105 1.00 61.16 326 PRO A CA 1
ATOM 2515 C C . PRO A 1 326 ? 26.346 -10.139 -21.125 1.00 61.16 326 PRO A C 1
ATOM 2517 O O . PRO A 1 326 ? 26.503 -9.229 -21.936 1.00 61.16 326 PRO A O 1
ATOM 2520 N N . GLY A 1 327 ? 27.148 -11.206 -21.122 1.00 66.62 327 GLY A N 1
ATOM 2521 C CA . GLY A 1 327 ? 28.235 -11.394 -22.089 1.00 66.62 327 GLY A CA 1
ATOM 2522 C C . GLY A 1 327 ? 29.433 -10.464 -21.856 1.00 66.62 327 GLY A C 1
ATOM 2523 O O . GLY A 1 327 ? 29.948 -10.392 -20.748 1.00 66.62 327 GLY A O 1
ATOM 2524 N N . ASP A 1 328 ? 29.888 -9.789 -22.918 1.00 70.00 328 ASP A N 1
ATOM 2525 C CA . ASP A 1 328 ? 31.052 -8.884 -22.917 1.00 70.00 328 ASP A CA 1
ATOM 2526 C C . ASP A 1 328 ? 30.625 -7.404 -22.778 1.00 70.00 328 ASP A C 1
ATOM 2528 O O . ASP A 1 328 ? 31.219 -6.528 -23.410 1.00 70.00 328 ASP A O 1
ATOM 2532 N N . ALA A 1 329 ? 29.537 -7.118 -22.049 1.00 77.38 329 ALA A N 1
ATOM 2533 C CA . ALA A 1 329 ? 29.008 -5.757 -21.961 1.00 77.38 329 ALA A CA 1
ATOM 2534 C C . ALA A 1 329 ? 30.049 -4.798 -21.358 1.00 77.38 329 ALA A C 1
ATOM 2536 O O . ALA A 1 329 ? 30.682 -5.093 -20.344 1.00 77.38 329 ALA A O 1
ATOM 2537 N N . GLU A 1 330 ? 30.238 -3.655 -22.015 1.00 86.94 330 GLU A N 1
ATOM 2538 C CA . GLU A 1 330 ? 31.207 -2.643 -21.603 1.00 86.94 330 GLU A CA 1
ATOM 2539 C C . GLU A 1 330 ? 30.631 -1.807 -20.449 1.00 86.94 330 GLU A C 1
ATOM 2541 O O . GLU A 1 330 ? 29.443 -1.473 -20.458 1.00 86.94 330 GLU A O 1
ATOM 2546 N N . ILE A 1 331 ? 31.469 -1.499 -19.456 1.00 87.75 331 ILE A N 1
ATOM 2547 C CA . ILE A 1 331 ? 31.130 -0.633 -18.321 1.00 87.75 331 ILE A CA 1
ATOM 2548 C C . ILE A 1 331 ? 31.784 0.722 -18.558 1.00 87.75 331 ILE A C 1
ATOM 2550 O O . ILE A 1 331 ? 32.982 0.782 -18.833 1.00 87.75 331 ILE A O 1
ATOM 2554 N N . TYR A 1 332 ? 31.008 1.788 -18.409 1.00 88.62 332 TYR A N 1
ATOM 2555 C CA . TYR A 1 332 ? 31.466 3.166 -18.513 1.00 88.62 332 TYR A CA 1
ATOM 2556 C C . TYR A 1 332 ? 31.304 3.846 -17.154 1.00 88.62 332 TYR A C 1
ATOM 2558 O O . TYR A 1 332 ? 30.187 3.942 -16.644 1.00 88.62 332 TYR A O 1
ATOM 2566 N N . ASN A 1 333 ? 32.401 4.296 -16.541 1.00 86.81 333 ASN A N 1
ATOM 2567 C CA . ASN A 1 333 ? 32.318 5.031 -15.279 1.00 86.81 333 ASN A CA 1
ATOM 2568 C C . ASN A 1 333 ? 31.781 6.448 -15.539 1.00 86.81 333 ASN A C 1
ATOM 2570 O O . ASN A 1 333 ? 32.372 7.201 -16.312 1.00 86.81 333 ASN A O 1
ATOM 2574 N N . MET A 1 334 ? 30.687 6.828 -14.873 1.00 85.31 334 MET A N 1
ATOM 2575 C CA . MET A 1 334 ? 30.055 8.142 -15.055 1.00 85.31 334 MET A CA 1
ATOM 2576 C C . MET A 1 334 ? 30.931 9.324 -14.619 1.00 85.31 334 MET A C 1
ATOM 2578 O O . MET A 1 334 ? 30.730 10.442 -15.094 1.00 85.31 334 MET A O 1
ATOM 2582 N N . MET A 1 335 ? 31.916 9.081 -13.755 1.00 83.56 335 MET A N 1
ATOM 2583 C CA . MET A 1 335 ? 32.886 10.076 -13.292 1.00 83.56 335 MET A CA 1
ATOM 2584 C C . MET A 1 335 ? 34.122 10.174 -14.196 1.00 83.56 335 MET A C 1
ATOM 2586 O O . MET A 1 335 ? 34.954 11.064 -13.997 1.00 83.56 335 MET A O 1
ATOM 2590 N N . ASP A 1 336 ? 34.256 9.292 -15.192 1.00 88.25 336 ASP A N 1
ATOM 2591 C CA . ASP A 1 336 ? 35.339 9.318 -16.173 1.00 88.25 336 ASP A CA 1
ATOM 2592 C C . ASP A 1 336 ? 34.849 9.911 -17.507 1.00 88.25 336 ASP A C 1
ATOM 2594 O O . ASP A 1 336 ? 33.992 9.366 -18.205 1.00 88.25 336 ASP A O 1
ATOM 2598 N N . GLU A 1 337 ? 35.410 11.067 -17.872 1.00 87.94 337 GLU A N 1
ATOM 2599 C CA . GLU A 1 337 ? 35.039 11.798 -19.089 1.00 87.94 337 GLU A CA 1
ATOM 2600 C C . GLU A 1 337 ? 35.317 10.987 -20.368 1.00 87.94 337 GLU A C 1
ATOM 2602 O O . GLU A 1 337 ? 34.537 11.053 -21.321 1.00 87.94 337 GLU A O 1
ATOM 2607 N N . ASP A 1 338 ? 36.399 10.200 -20.402 1.00 93.06 338 ASP A N 1
ATOM 2608 C CA . ASP A 1 338 ? 36.749 9.385 -21.567 1.00 93.06 338 ASP A CA 1
ATOM 2609 C C . ASP A 1 338 ? 35.765 8.224 -21.737 1.00 93.06 338 ASP A C 1
ATOM 2611 O O . ASP A 1 338 ? 35.374 7.907 -22.865 1.00 93.06 338 ASP A O 1
ATOM 2615 N N . ASP A 1 339 ? 35.342 7.597 -20.642 1.00 92.50 339 ASP A N 1
ATOM 2616 C CA . ASP A 1 339 ? 34.325 6.547 -20.673 1.00 92.50 339 ASP A CA 1
ATOM 2617 C C . ASP A 1 339 ? 32.953 7.097 -21.061 1.00 92.50 339 ASP A C 1
ATOM 2619 O O . ASP A 1 339 ? 32.292 6.502 -21.913 1.00 92.50 339 ASP A O 1
ATOM 2623 N N . MET A 1 340 ? 32.555 8.270 -20.566 1.00 90.62 340 MET A N 1
ATOM 2624 C CA . MET A 1 340 ? 31.295 8.895 -20.986 1.00 90.62 340 MET A CA 1
ATOM 2625 C C . MET A 1 340 ? 31.304 9.320 -22.459 1.00 90.62 340 MET A C 1
ATOM 2627 O O . MET A 1 340 ? 30.299 9.151 -23.154 1.00 90.62 340 MET A O 1
ATOM 2631 N N . MET A 1 341 ? 32.443 9.775 -22.990 1.00 90.50 341 MET A N 1
ATOM 2632 C CA . MET A 1 341 ? 32.591 10.010 -24.432 1.00 90.50 341 MET A CA 1
ATOM 2633 C C . MET A 1 341 ? 32.474 8.717 -25.251 1.00 90.50 341 MET A C 1
ATOM 2635 O O . MET A 1 341 ? 31.928 8.741 -26.357 1.00 90.50 341 MET A O 1
ATOM 2639 N N . LYS A 1 342 ? 32.992 7.587 -24.752 1.00 93.06 342 LYS A N 1
ATOM 2640 C CA . LYS A 1 342 ? 32.815 6.282 -25.416 1.00 93.06 342 LYS A CA 1
ATOM 2641 C C . LYS A 1 342 ? 31.368 5.813 -25.335 1.00 93.06 342 LYS A C 1
ATOM 2643 O O . LYS A 1 342 ? 30.860 5.319 -26.339 1.00 93.06 342 LYS A O 1
ATOM 2648 N N . TYR A 1 343 ? 30.700 6.008 -24.197 1.00 90.81 343 TYR A N 1
ATOM 2649 C CA . TYR A 1 343 ? 29.284 5.690 -24.052 1.00 90.81 343 TYR A CA 1
ATOM 2650 C C . TYR A 1 343 ? 28.452 6.473 -25.066 1.00 90.81 343 TYR A C 1
ATOM 2652 O O . TYR A 1 343 ? 27.713 5.855 -25.827 1.00 90.81 343 TYR A O 1
ATOM 2660 N N . GLU A 1 344 ? 28.646 7.792 -25.179 1.00 89.38 344 GLU A N 1
ATOM 2661 C CA . GLU A 1 344 ? 27.965 8.627 -26.180 1.00 89.38 344 GLU A CA 1
ATOM 2662 C C . GLU A 1 344 ? 28.198 8.112 -27.611 1.00 89.38 344 GLU A C 1
ATOM 2664 O O . GLU A 1 344 ? 27.270 8.016 -28.411 1.00 89.38 344 GLU A O 1
ATOM 2669 N N . GLN A 1 345 ? 29.430 7.707 -27.933 1.00 91.00 345 GLN A N 1
ATOM 2670 C CA . GLN A 1 345 ? 29.761 7.122 -29.239 1.00 91.00 345 GLN A CA 1
ATOM 2671 C C . GLN A 1 345 ? 29.140 5.739 -29.465 1.00 91.00 345 GLN A C 1
ATOM 2673 O O . GLN A 1 345 ? 28.947 5.345 -30.616 1.00 91.00 345 GLN A O 1
ATOM 2678 N N . SER A 1 346 ? 28.854 5.000 -28.394 1.00 90.69 346 SER A N 1
ATOM 2679 C CA . SER A 1 346 ? 28.194 3.695 -28.454 1.00 90.69 346 SER A CA 1
ATOM 2680 C C . SER A 1 346 ? 26.685 3.804 -28.696 1.00 90.69 346 SER A C 1
ATOM 2682 O O . SER A 1 346 ? 26.062 2.795 -29.025 1.00 90.69 346 SER A O 1
ATOM 2684 N N . MET A 1 347 ? 26.099 5.003 -28.554 1.00 91.12 347 MET A N 1
ATOM 2685 C CA . MET A 1 347 ? 24.654 5.202 -28.646 1.00 91.12 347 MET A CA 1
ATOM 2686 C C . MET A 1 347 ? 24.125 4.984 -30.071 1.00 91.12 347 MET A C 1
ATOM 2688 O O . MET A 1 347 ? 24.495 5.684 -31.017 1.00 91.12 347 MET A O 1
ATOM 2692 N N . ASP A 1 348 ? 23.175 4.065 -30.214 1.00 89.06 348 ASP A N 1
ATOM 2693 C CA . ASP A 1 348 ? 22.414 3.809 -31.429 1.00 89.06 348 ASP A CA 1
ATOM 2694 C C . ASP A 1 348 ? 21.116 4.629 -31.435 1.00 89.06 348 ASP A C 1
ATOM 2696 O O . ASP A 1 348 ? 20.008 4.149 -31.190 1.00 89.06 348 ASP A O 1
ATOM 2700 N N . VAL A 1 349 ? 21.261 5.920 -31.730 1.00 84.06 349 VAL A N 1
ATOM 2701 C CA . VAL A 1 349 ? 20.123 6.847 -31.826 1.00 84.06 349 VAL A CA 1
ATOM 2702 C C . VAL A 1 349 ? 19.147 6.436 -32.940 1.00 84.06 349 VAL A C 1
ATOM 2704 O O . VAL A 1 349 ? 17.959 6.738 -32.846 1.00 84.06 349 VAL A O 1
ATOM 2707 N N . GLN A 1 350 ? 19.613 5.718 -33.973 1.00 84.12 350 GLN A N 1
ATOM 2708 C CA . GLN A 1 350 ? 18.736 5.215 -35.038 1.00 84.12 350 GLN A CA 1
ATOM 2709 C C . GLN A 1 350 ? 17.815 4.123 -34.513 1.00 84.12 350 GLN A C 1
ATOM 2711 O O . GLN A 1 350 ? 16.620 4.163 -34.785 1.00 84.12 350 GLN A O 1
ATOM 2716 N N . ARG A 1 351 ? 18.337 3.193 -33.712 1.00 81.31 351 ARG A N 1
ATOM 2717 C CA . ARG A 1 351 ? 17.518 2.172 -33.059 1.00 81.31 351 ARG A CA 1
ATOM 2718 C C . ARG A 1 351 ? 16.464 2.784 -32.137 1.00 81.31 351 ARG A C 1
ATOM 2720 O O . ARG A 1 351 ? 15.322 2.332 -32.152 1.00 81.31 351 ARG A O 1
ATOM 2727 N N . LEU A 1 352 ? 16.801 3.838 -31.390 1.00 79.00 352 LEU A N 1
ATOM 2728 C CA . LEU A 1 352 ? 15.803 4.578 -30.610 1.00 79.00 352 LEU A CA 1
ATOM 2729 C C . LEU A 1 352 ? 14.732 5.216 -31.515 1.00 79.00 352 LEU A C 1
ATOM 2731 O O . LEU A 1 352 ? 13.542 5.101 -31.232 1.00 79.00 352 LEU A O 1
ATOM 2735 N N . GLU A 1 353 ? 15.124 5.852 -32.621 1.00 80.44 353 GLU A N 1
ATOM 2736 C CA . GLU A 1 353 ? 14.191 6.436 -33.597 1.00 80.44 353 GLU A CA 1
ATOM 2737 C C . GLU A 1 353 ? 13.280 5.374 -34.247 1.00 80.44 353 GLU A C 1
ATOM 2739 O O . GLU A 1 353 ? 12.083 5.605 -34.431 1.00 80.44 353 GLU A O 1
ATOM 2744 N N . GLU A 1 354 ? 13.815 4.188 -34.552 1.00 80.88 354 GLU A N 1
ATOM 2745 C CA . GLU A 1 354 ? 13.064 3.034 -35.059 1.00 80.88 354 GLU A CA 1
ATOM 2746 C C . GLU A 1 354 ? 12.069 2.506 -34.020 1.00 80.88 354 GLU A C 1
ATOM 2748 O O . GLU A 1 354 ? 10.907 2.263 -34.356 1.00 80.88 354 GLU A O 1
ATOM 2753 N N . ASN A 1 355 ? 12.486 2.388 -32.756 1.00 75.25 355 ASN A N 1
ATOM 2754 C CA . ASN A 1 355 ? 11.619 1.966 -31.656 1.00 75.25 355 ASN A CA 1
ATOM 2755 C C . ASN A 1 355 ? 10.468 2.953 -31.452 1.00 75.25 355 ASN A C 1
ATOM 2757 O O . ASN A 1 355 ? 9.306 2.545 -31.418 1.00 75.25 355 ASN A O 1
ATOM 2761 N N . LEU A 1 356 ? 10.756 4.256 -31.421 1.00 75.88 356 LEU A N 1
ATOM 2762 C CA . LEU A 1 356 ? 9.722 5.291 -31.362 1.00 75.88 356 LEU A CA 1
ATOM 2763 C C . LEU A 1 356 ? 8.829 5.257 -32.615 1.00 75.88 356 LEU A C 1
ATOM 2765 O O . LEU A 1 356 ? 7.612 5.377 -32.518 1.00 75.88 356 LEU A O 1
ATOM 2769 N N . GLY A 1 357 ? 9.407 5.034 -33.795 1.00 74.81 357 GLY A N 1
ATOM 2770 C CA . GLY A 1 357 ? 8.692 4.912 -35.067 1.00 74.81 357 GLY A CA 1
ATOM 2771 C C . GLY A 1 357 ? 7.841 3.646 -35.217 1.00 74.81 357 GLY A C 1
ATOM 2772 O O . GLY A 1 357 ? 6.970 3.598 -36.086 1.00 74.81 357 GLY A O 1
ATOM 2773 N N . SER A 1 358 ? 8.057 2.625 -34.387 1.00 71.69 358 SER A N 1
ATOM 2774 C CA . SER A 1 358 ? 7.225 1.416 -34.367 1.00 71.69 358 SER A CA 1
ATOM 2775 C C . SER A 1 358 ? 5.822 1.685 -33.809 1.00 71.69 358 SER A C 1
ATOM 2777 O O . SER A 1 358 ? 4.866 0.979 -34.141 1.00 71.69 358 SER A O 1
ATOM 2779 N N . ASN A 1 359 ? 5.672 2.757 -33.027 1.00 73.81 359 ASN A N 1
ATOM 2780 C CA . ASN A 1 359 ? 4.394 3.221 -32.521 1.00 73.81 359 ASN A CA 1
ATOM 2781 C C . ASN A 1 359 ? 3.748 4.215 -33.498 1.00 73.81 359 ASN A C 1
ATOM 2783 O O . ASN A 1 359 ? 4.311 5.257 -33.818 1.00 73.81 359 ASN A O 1
ATOM 2787 N N . SER A 1 360 ? 2.522 3.926 -33.938 1.00 67.88 360 SER A N 1
ATOM 2788 C CA . SER A 1 360 ? 1.808 4.708 -34.961 1.00 67.88 360 SER A CA 1
ATOM 2789 C C . SER A 1 360 ? 1.656 6.199 -34.630 1.00 67.88 360 SER A C 1
ATOM 2791 O O . SER A 1 360 ? 1.711 7.043 -35.526 1.00 67.88 360 SER A O 1
ATOM 2793 N N . PHE A 1 361 ? 1.438 6.531 -33.355 1.00 65.56 361 PHE A N 1
ATOM 2794 C CA . PHE A 1 361 ? 1.266 7.911 -32.903 1.00 65.56 361 PHE A CA 1
ATOM 2795 C C . PHE A 1 361 ? 2.606 8.652 -32.882 1.00 65.56 361 PHE A C 1
ATOM 2797 O O . PHE A 1 361 ? 2.723 9.743 -33.442 1.00 65.56 361 PHE A O 1
ATOM 2804 N N . LEU A 1 362 ? 3.639 8.033 -32.315 1.00 70.44 362 LEU A N 1
ATOM 2805 C CA . LEU A 1 362 ? 4.985 8.604 -32.277 1.00 70.44 362 LEU A CA 1
ATOM 2806 C C . LEU A 1 362 ? 5.598 8.714 -33.680 1.00 70.44 362 LEU A C 1
ATOM 2808 O O . LEU A 1 362 ? 6.185 9.740 -34.010 1.00 70.44 362 LEU A O 1
ATOM 2812 N N . ALA A 1 363 ? 5.362 7.738 -34.558 1.00 71.31 363 ALA A N 1
ATOM 2813 C CA . ALA A 1 363 ? 5.727 7.804 -35.971 1.00 71.31 363 ALA A CA 1
ATOM 2814 C C . ALA A 1 363 ? 5.060 8.987 -36.689 1.00 71.31 363 ALA A C 1
ATOM 2816 O O . ALA A 1 363 ? 5.692 9.660 -37.505 1.00 71.31 363 ALA A O 1
ATOM 2817 N N . MET A 1 364 ? 3.790 9.278 -36.378 1.00 71.62 364 MET A N 1
ATOM 2818 C CA . MET A 1 364 ? 3.100 10.453 -36.913 1.00 71.62 364 MET A CA 1
ATOM 2819 C C . MET A 1 364 ? 3.772 11.756 -36.456 1.00 71.62 364 MET A C 1
ATOM 2821 O O . MET A 1 364 ? 3.919 12.670 -37.270 1.00 71.62 364 MET A O 1
ATOM 2825 N N . LEU A 1 365 ? 4.196 11.843 -35.190 1.00 70.56 365 LEU A N 1
ATOM 2826 C CA . LEU A 1 365 ? 4.905 13.008 -34.645 1.00 70.56 365 LEU A CA 1
ATOM 2827 C C . LEU A 1 365 ? 6.317 13.165 -35.229 1.00 70.56 365 LEU A C 1
ATOM 2829 O O . LEU A 1 365 ? 6.700 14.277 -35.587 1.00 70.56 365 LEU A O 1
ATOM 2833 N N . LEU A 1 366 ? 7.069 12.069 -35.352 1.00 72.62 366 LEU A N 1
ATOM 2834 C CA . LEU A 1 366 ? 8.455 12.062 -35.830 1.00 72.62 366 LEU A CA 1
ATOM 2835 C C . LEU A 1 366 ? 8.558 12.303 -37.338 1.00 72.62 366 LEU A C 1
ATOM 2837 O O . LEU A 1 366 ? 9.354 13.124 -37.791 1.00 72.62 366 LEU A O 1
ATOM 2841 N N . TYR A 1 367 ? 7.731 11.617 -38.126 1.00 78.88 367 TYR A N 1
ATOM 2842 C CA . TYR A 1 367 ? 7.852 11.604 -39.586 1.00 78.88 367 TYR A CA 1
ATOM 2843 C C . TYR A 1 367 ? 6.824 12.495 -40.295 1.00 78.88 367 TYR A C 1
ATOM 2845 O O . TYR A 1 367 ? 6.875 12.652 -41.518 1.00 78.88 367 TYR A O 1
ATOM 2853 N N . GLY A 1 368 ? 5.883 13.093 -39.554 1.00 52.72 368 GLY A N 1
ATOM 2854 C CA . GLY A 1 368 ? 4.928 14.082 -40.067 1.00 52.72 368 GLY A CA 1
ATOM 2855 C C . GLY A 1 368 ? 3.955 13.560 -41.131 1.00 52.72 368 GLY A C 1
ATOM 2856 O O . GLY A 1 368 ? 3.324 14.360 -41.821 1.00 52.72 368 GLY A O 1
ATOM 2857 N N . ASN A 1 369 ? 3.843 12.239 -41.308 1.00 51.62 369 ASN A N 1
ATOM 2858 C CA . ASN A 1 369 ? 2.971 11.617 -42.302 1.00 51.62 369 ASN A CA 1
ATOM 2859 C C . ASN A 1 369 ? 2.642 10.169 -41.917 1.00 51.62 369 ASN A C 1
ATOM 2861 O O . ASN A 1 369 ? 3.383 9.245 -42.244 1.00 51.62 369 ASN A O 1
ATOM 2865 N N . ALA A 1 370 ? 1.475 9.953 -41.315 1.00 42.78 370 ALA A N 1
ATOM 2866 C CA . ALA A 1 370 ? 0.747 8.712 -41.541 1.00 42.78 370 ALA A CA 1
ATOM 2867 C C . ALA A 1 370 ? -0.243 9.000 -42.675 1.00 42.78 370 ALA A C 1
ATOM 2869 O O . ALA A 1 370 ? -1.214 9.738 -42.501 1.00 42.78 370 ALA A O 1
ATOM 2870 N N . GLY A 1 371 ? 0.066 8.506 -43.875 1.00 47.25 371 GLY A N 1
ATOM 2871 C CA . GLY A 1 371 ? -0.892 8.504 -44.973 1.00 47.25 371 GLY A CA 1
ATOM 2872 C C . GLY A 1 371 ? -2.156 7.762 -44.541 1.00 47.25 371 GLY A C 1
ATOM 2873 O O . GLY A 1 371 ? -2.066 6.636 -44.059 1.00 47.25 371 GLY A O 1
ATOM 2874 N N . TRP A 1 372 ? -3.298 8.430 -44.692 1.00 39.75 372 TRP A N 1
ATOM 2875 C CA . TRP A 1 372 ? -4.630 7.837 -44.605 1.00 39.75 372 TRP A CA 1
ATOM 2876 C C . TRP A 1 372 ? -4.881 6.853 -45.747 1.00 39.75 372 TRP A C 1
ATOM 2878 O O . TRP A 1 372 ? -4.423 7.146 -46.882 1.00 39.75 372 TRP A O 1
#

Foldseek 3Di:
DWKWKDWVLWFLFIEIDDPVNCVVVVVVLVVVLCVLVQPVVLVVVVVVVLVVLVVVLFDDWDWDWDWDDAPRFIATWIKTKTKGADPSVLVSLLVSLVCCLVRPSNLSVQQSVQQVVLVVCCVVPNDPSNVPGGSVNSSVVSNVVSVVSNVCCVPPNDARQKMKMKMWIAHPVRDTQKIWIWIDGPVGIKTAWIWGWHDDPQKIKIWTKGIHPPPLADFMWIKIWIWGHDPQFIWIKIFIDTSRDGAKIKTWGRFRNVVVVVSWTATKIKMAGPPDVVRVQWIWIWGWGDDPFKIWIKIFIGGNNQGLIIMIMIDGDDDVDDDPRDDPHHYAHPPDPVSVVVSNVSTPVVSSVVSLCVHPVSVCVPVVDDDD

pLDDT: mean 85.35, std 12.55, range [39.75, 98.31]

Organism: NCBI:txid2838685